Protein AF-F1YFI6-F1 (afdb_monomer_lite)

Organism: NCBI:txid644548

Structure (mmCIF, N/CA/C/O backbone):
data_AF-F1YFI6-F1
#
_entry.id   AF-F1YFI6-F1
#
loop_
_atom_site.group_PDB
_atom_site.id
_atom_site.type_symbol
_atom_site.label_atom_id
_atom_site.label_alt_id
_atom_site.label_comp_id
_atom_site.label_asym_id
_atom_site.label_entity_id
_atom_site.label_seq_id
_atom_site.pdbx_PDB_ins_code
_atom_site.Cartn_x
_atom_site.Cartn_y
_atom_site.Cartn_z
_atom_site.occupancy
_atom_site.B_iso_or_equiv
_atom_site.auth_seq_id
_atom_site.auth_comp_id
_atom_site.auth_asym_id
_atom_site.auth_atom_id
_atom_site.pdbx_PDB_model_num
ATOM 1 N N . MET A 1 1 ? -7.512 -40.191 -12.008 1.00 42.31 1 MET A N 1
ATOM 2 C CA . MET A 1 1 ? -6.520 -39.179 -11.589 1.00 42.31 1 MET A CA 1
ATOM 3 C C . MET A 1 1 ? -7.187 -37.822 -11.664 1.00 42.31 1 MET A C 1
ATOM 5 O O . MET A 1 1 ? -7.280 -37.242 -12.734 1.00 42.31 1 MET A O 1
ATOM 9 N N . THR A 1 2 ? -7.769 -37.395 -10.551 1.00 37.44 2 THR A N 1
ATOM 10 C CA . THR A 1 2 ? -8.429 -36.099 -10.381 1.00 37.44 2 THR A CA 1
ATOM 11 C C . THR A 1 2 ? -7.367 -35.020 -10.207 1.00 37.44 2 THR A C 1
ATOM 13 O O . THR A 1 2 ? -6.531 -35.119 -9.312 1.00 37.44 2 THR A O 1
ATOM 16 N N . ALA A 1 3 ? -7.378 -34.025 -11.092 1.00 39.16 3 ALA A N 1
ATOM 17 C CA . ALA A 1 3 ? -6.536 -32.846 -10.985 1.00 39.16 3 ALA A CA 1
ATOM 18 C C . ALA A 1 3 ? -6.984 -32.029 -9.765 1.00 39.16 3 ALA A C 1
ATOM 20 O O . ALA A 1 3 ? -8.082 -31.474 -9.752 1.00 39.16 3 ALA A O 1
ATOM 21 N N . SER A 1 4 ? -6.146 -31.995 -8.730 1.00 40.03 4 SER A N 1
ATOM 22 C CA . SER A 1 4 ? -6.304 -31.061 -7.620 1.00 40.03 4 SER A CA 1
ATOM 23 C C . SER A 1 4 ? -6.025 -29.654 -8.129 1.00 40.03 4 SER A C 1
ATOM 25 O O . SER A 1 4 ? -4.884 -29.302 -8.422 1.00 40.03 4 SER A O 1
ATOM 27 N N . ILE A 1 5 ? -7.086 -28.860 -8.219 1.00 43.47 5 ILE A N 1
ATOM 28 C CA . ILE A 1 5 ? -7.027 -27.405 -8.305 1.00 43.47 5 ILE A CA 1
ATOM 29 C C . ILE A 1 5 ? -6.318 -26.939 -7.027 1.00 43.47 5 ILE A C 1
ATOM 31 O O . ILE A 1 5 ? -6.869 -27.041 -5.932 1.00 43.47 5 ILE A O 1
ATOM 35 N N . HIS A 1 6 ? -5.063 -26.503 -7.150 1.00 36.69 6 HIS A N 1
ATOM 36 C CA . HIS A 1 6 ? -4.442 -25.657 -6.138 1.00 36.69 6 HIS A CA 1
ATOM 37 C C . HIS A 1 6 ? -5.203 -24.334 -6.162 1.00 36.69 6 HIS A C 1
ATOM 39 O O . HIS A 1 6 ? -4.949 -23.483 -7.009 1.00 36.69 6 HIS A O 1
ATOM 45 N N . ALA A 1 7 ? -6.186 -24.204 -5.272 1.00 38.41 7 ALA A N 1
ATOM 46 C CA . ALA A 1 7 ? -6.674 -22.900 -4.872 1.00 38.41 7 ALA A CA 1
ATOM 47 C C . ALA A 1 7 ? -5.466 -22.153 -4.297 1.00 38.41 7 ALA A C 1
ATOM 49 O O . ALA A 1 7 ? -4.908 -22.570 -3.278 1.00 38.41 7 ALA A O 1
ATOM 50 N N . GLU A 1 8 ? -5.007 -21.114 -4.995 1.00 38.12 8 GLU A N 1
ATOM 51 C CA . GLU A 1 8 ? -4.117 -20.138 -4.378 1.00 38.12 8 GLU A CA 1
ATOM 52 C C . GLU A 1 8 ? -4.811 -19.646 -3.101 1.00 38.12 8 GLU A C 1
ATOM 54 O O . GLU A 1 8 ? -6.019 -19.388 -3.142 1.00 38.12 8 GLU A O 1
ATOM 59 N N . PRO A 1 9 ? -4.113 -19.580 -1.954 1.00 45.75 9 PRO A N 1
ATOM 60 C CA . PRO A 1 9 ? -4.710 -19.011 -0.760 1.00 45.75 9 PRO A CA 1
ATOM 61 C C . PRO A 1 9 ? -5.160 -17.599 -1.121 1.00 45.75 9 PRO A C 1
ATOM 63 O O . PRO A 1 9 ? -4.337 -16.795 -1.563 1.00 45.75 9 PRO A O 1
ATOM 66 N N . GLU A 1 10 ? -6.461 -17.330 -0.990 1.00 49.94 10 GLU A N 1
ATOM 67 C CA . GLU A 1 10 ? -7.021 -15.993 -1.159 1.00 49.94 10 GLU A CA 1
ATOM 68 C C . GLU A 1 10 ? -6.105 -15.022 -0.418 1.00 49.94 10 GLU A C 1
ATOM 70 O O . GLU A 1 10 ? -5.841 -15.200 0.776 1.00 49.94 10 GLU A O 1
ATOM 75 N N . SER A 1 11 ? -5.516 -14.082 -1.162 1.00 65.62 11 SER A N 1
ATOM 76 C CA . SER A 1 11 ? -4.524 -13.149 -0.638 1.00 65.62 11 SER A CA 1
ATOM 77 C C . SER A 1 11 ? -5.201 -12.301 0.428 1.00 65.62 11 SER A C 1
ATOM 79 O O . SER A 1 11 ? -5.865 -11.311 0.133 1.00 65.62 11 SER A O 1
ATOM 81 N N . ARG A 1 12 ? -5.094 -12.756 1.673 1.00 84.62 12 ARG A N 1
ATOM 82 C CA . ARG A 1 12 ? -5.723 -12.154 2.837 1.00 84.62 12 ARG A CA 1
ATOM 83 C C . ARG A 1 12 ? -5.196 -10.727 2.967 1.00 84.62 12 ARG A C 1
ATOM 85 O O . ARG A 1 12 ? -3.981 -10.546 3.025 1.00 84.62 12 ARG A O 1
ATOM 92 N N . SER A 1 13 ? -6.098 -9.743 2.970 1.00 91.31 13 SER A N 1
ATOM 93 C CA . SER A 1 13 ? -5.722 -8.326 3.034 1.00 91.31 13 SER A CA 1
ATOM 94 C C . SER A 1 13 ? -4.787 -8.064 4.217 1.00 91.31 13 SER A C 1
ATOM 96 O O . SER A 1 13 ? -4.945 -8.628 5.306 1.00 91.31 13 SER A O 1
ATOM 98 N N . CYS A 1 14 ? -3.810 -7.183 4.030 1.00 94.31 14 CYS A N 1
ATOM 99 C CA . CYS A 1 14 ? -2.890 -6.779 5.085 1.00 94.31 14 CYS A CA 1
ATOM 100 C C . CYS A 1 14 ? -3.618 -6.160 6.293 1.00 94.31 14 CYS A C 1
ATOM 102 O O . CYS A 1 14 ? -3.119 -6.237 7.418 1.00 94.31 14 CYS A O 1
ATOM 104 N N . ALA A 1 15 ? -4.816 -5.605 6.083 1.00 96.12 15 ALA A N 1
ATOM 105 C CA . ALA A 1 15 ? -5.636 -4.961 7.104 1.00 96.12 15 ALA A CA 1
ATOM 106 C C . ALA A 1 15 ? -6.493 -5.935 7.932 1.00 96.12 15 ALA A C 1
ATOM 108 O O . ALA A 1 15 ? -7.195 -5.506 8.844 1.00 96.12 15 ALA A O 1
ATOM 109 N N . GLU A 1 16 ? -6.444 -7.241 7.667 1.00 95.94 16 GLU A N 1
ATOM 110 C CA . GLU A 1 16 ? -7.371 -8.224 8.254 1.00 95.94 16 GLU A CA 1
ATOM 111 C C . GLU A 1 16 ? -7.314 -8.310 9.782 1.00 95.94 16 GLU A C 1
ATOM 113 O O . GLU A 1 16 ? -8.342 -8.476 10.437 1.00 95.94 16 GLU A O 1
ATOM 118 N N . GLY A 1 17 ? -6.132 -8.122 10.374 1.00 95.25 17 GLY A N 1
ATOM 119 C CA . GLY A 1 17 ? -6.011 -8.024 11.830 1.00 95.25 17 GLY A CA 1
ATOM 120 C C . GLY A 1 17 ? -6.777 -6.828 12.403 1.00 95.25 17 GLY A C 1
ATOM 121 O O . GLY A 1 17 ? -7.394 -6.934 13.462 1.00 95.25 17 GLY A O 1
ATOM 122 N N . PHE A 1 18 ? -6.782 -5.703 11.686 1.00 97.19 18 PHE A N 1
ATOM 123 C CA . PHE A 1 18 ? -7.475 -4.495 12.112 1.00 97.19 18 PHE A CA 1
ATOM 124 C C . PHE A 1 18 ? -8.979 -4.607 11.868 1.00 97.19 18 PHE A C 1
ATOM 126 O O . PHE A 1 18 ? -9.758 -4.248 12.746 1.00 97.19 18 PHE A O 1
ATOM 133 N N . VAL A 1 19 ? -9.389 -5.204 10.745 1.00 97.38 19 VAL A N 1
ATOM 134 C CA . VAL A 1 19 ? -10.794 -5.543 10.474 1.00 97.38 19 VAL A CA 1
ATOM 135 C C . VAL A 1 19 ? -11.380 -6.377 11.613 1.00 97.38 19 VAL A C 1
ATOM 137 O O . VAL A 1 19 ? -12.459 -6.053 12.097 1.00 97.38 19 VAL A O 1
ATOM 140 N N . GLY A 1 20 ? -10.654 -7.385 12.107 1.00 96.19 20 GLY A N 1
ATOM 141 C CA . GLY A 1 20 ? -11.102 -8.190 13.249 1.00 96.19 20 GLY A CA 1
ATOM 142 C C . GLY A 1 20 ? -11.353 -7.364 14.518 1.00 96.19 20 GLY A C 1
ATOM 143 O O . GLY A 1 20 ? -12.357 -7.565 15.199 1.00 96.19 20 GLY A O 1
ATOM 144 N N . VAL A 1 21 ? -10.485 -6.388 14.810 1.00 96.19 21 VAL A N 1
ATOM 145 C CA . VAL A 1 21 ? -10.669 -5.449 15.933 1.00 96.19 21 VAL A CA 1
ATOM 146 C C . VAL A 1 21 ? -11.902 -4.567 15.721 1.00 96.19 21 VAL A C 1
ATOM 148 O O . VAL A 1 21 ? -12.705 -4.411 16.639 1.00 96.19 21 VAL A O 1
ATOM 151 N N . ILE A 1 22 ? -12.082 -4.008 14.520 1.00 97.38 22 ILE A N 1
ATOM 152 C CA . ILE A 1 22 ? -13.234 -3.152 14.201 1.00 97.38 22 ILE A CA 1
ATOM 153 C C . ILE A 1 22 ? -14.547 -3.938 14.256 1.00 97.38 22 ILE A C 1
ATOM 155 O O . ILE A 1 22 ? -15.523 -3.426 14.800 1.00 97.38 22 ILE A O 1
ATOM 159 N N . ALA A 1 23 ? -14.570 -5.176 13.759 1.00 96.56 23 ALA A N 1
ATOM 160 C CA . ALA A 1 23 ? -15.736 -6.051 13.822 1.00 96.56 23 ALA A CA 1
ATOM 161 C C . ALA A 1 23 ? -16.149 -6.326 15.275 1.00 96.56 23 ALA A C 1
ATOM 163 O O . ALA A 1 23 ? -17.305 -6.117 15.631 1.00 96.56 23 ALA A O 1
ATOM 164 N N . ALA A 1 24 ? -15.196 -6.664 16.148 1.00 95.31 24 ALA A N 1
ATOM 165 C CA . ALA A 1 24 ? -15.490 -6.852 17.566 1.00 95.31 24 ALA A CA 1
ATOM 166 C C . ALA A 1 24 ? -16.005 -5.557 18.229 1.00 95.31 24 ALA A C 1
ATOM 168 O O . ALA A 1 24 ? -16.980 -5.579 18.975 1.00 95.31 24 ALA A O 1
ATOM 169 N N . CYS A 1 25 ? -15.418 -4.396 17.917 1.00 95.31 25 CYS A N 1
ATOM 170 C CA . CYS A 1 25 ? -15.918 -3.104 18.402 1.00 95.31 25 CYS A CA 1
ATOM 171 C C . CYS A 1 25 ? -17.323 -2.759 17.872 1.00 95.31 25 CYS A C 1
ATOM 173 O O . CYS A 1 25 ? -18.098 -2.092 18.565 1.00 95.31 25 CYS A O 1
ATOM 175 N N . ARG A 1 26 ? -17.664 -3.194 16.655 1.00 96.31 26 ARG A N 1
ATOM 176 C CA . ARG A 1 26 ? -18.998 -3.038 16.059 1.00 96.31 26 ARG A CA 1
ATOM 177 C C . ARG A 1 26 ? -20.031 -3.876 16.803 1.00 96.31 26 ARG A C 1
ATOM 179 O O . ARG A 1 26 ? -21.087 -3.348 17.143 1.00 96.31 26 ARG A O 1
ATOM 186 N N . ASP A 1 27 ? -19.699 -5.122 17.137 1.00 95.50 27 ASP A N 1
ATOM 187 C CA . ASP A 1 27 ? -20.562 -6.009 17.930 1.00 95.50 27 ASP A CA 1
ATOM 188 C C . ASP A 1 27 ? -20.848 -5.435 19.331 1.00 95.50 27 ASP A C 1
ATOM 190 O O . ASP A 1 27 ? -21.915 -5.657 19.902 1.00 95.50 27 ASP A O 1
ATOM 194 N N . LEU A 1 28 ? -19.927 -4.622 19.858 1.00 93.25 28 LEU A N 1
ATOM 195 C CA . LEU A 1 28 ? -20.083 -3.876 21.112 1.00 93.25 28 LEU A CA 1
ATOM 196 C C . LEU A 1 28 ? -20.843 -2.542 20.966 1.00 93.25 28 LEU A C 1
ATOM 198 O O . LEU A 1 28 ? -21.021 -1.829 21.954 1.00 93.25 28 LEU A O 1
ATOM 202 N N . GLY A 1 29 ? -21.273 -2.160 19.760 1.00 94.94 29 GLY A N 1
ATOM 203 C CA . GLY A 1 29 ? -21.964 -0.890 19.508 1.00 94.94 29 GLY A CA 1
ATOM 204 C C . GLY A 1 29 ? -21.070 0.353 19.645 1.00 94.94 29 GLY A C 1
ATOM 205 O O . GLY A 1 29 ? -21.562 1.462 19.893 1.00 94.94 29 GLY A O 1
ATOM 206 N N . LEU A 1 30 ? -19.749 0.187 19.515 1.00 94.12 30 LEU A N 1
ATOM 207 C CA . LEU A 1 30 ? -18.780 1.286 19.591 1.00 94.12 30 LEU A CA 1
ATOM 208 C C . LEU A 1 30 ? -18.558 1.962 18.231 1.00 94.12 30 LEU A C 1
ATOM 210 O O . LEU A 1 30 ? -18.149 3.115 18.183 1.00 94.12 30 LEU A O 1
ATOM 214 N N . THR A 1 31 ? -18.858 1.293 17.120 1.00 96.56 31 THR A N 1
ATOM 215 C CA . THR A 1 31 ? -18.729 1.870 15.775 1.00 96.56 31 THR A CA 1
ATOM 216 C C . THR A 1 31 ? -19.738 1.272 14.802 1.00 96.56 31 THR A C 1
ATOM 218 O O . THR A 1 31 ? -20.206 0.155 15.005 1.00 96.56 31 THR A O 1
ATOM 221 N N . GLY A 1 32 ? -20.058 2.020 13.744 1.00 95.69 32 GLY A N 1
ATOM 222 C CA . GLY A 1 32 ? -20.825 1.546 12.588 1.00 95.69 32 GLY A CA 1
ATOM 223 C C . GLY A 1 32 ? -19.971 1.272 11.346 1.00 95.69 32 GLY A C 1
ATOM 224 O O . GLY A 1 32 ? -20.519 0.851 10.334 1.00 95.69 32 GLY A O 1
ATOM 225 N N . VAL A 1 33 ? -18.655 1.508 11.414 1.00 96.38 33 VAL A N 1
ATOM 226 C CA . VAL A 1 33 ? -17.733 1.343 10.278 1.00 96.38 33 VAL A CA 1
ATOM 227 C C . VAL A 1 33 ? -17.716 -0.113 9.827 1.00 96.38 33 VAL A C 1
ATOM 229 O O . VAL A 1 33 ? -17.535 -1.021 10.650 1.00 96.38 33 VAL A O 1
ATOM 232 N N . VAL A 1 34 ? -17.907 -0.339 8.529 1.00 96.75 34 VAL A N 1
ATOM 233 C CA . VAL A 1 34 ? -17.967 -1.680 7.923 1.00 96.75 34 VAL A CA 1
ATOM 234 C C . VAL A 1 34 ? -16.588 -2.156 7.462 1.00 96.75 34 VAL A C 1
ATOM 236 O O . VAL A 1 34 ? -15.680 -1.357 7.258 1.00 96.75 34 VAL A O 1
ATOM 239 N N . ASP A 1 35 ? -16.410 -3.469 7.297 1.00 96.25 35 ASP A N 1
ATOM 240 C CA . ASP A 1 35 ? -15.091 -4.055 7.012 1.00 96.25 35 ASP A CA 1
ATOM 241 C C . ASP A 1 35 ? -14.457 -3.495 5.725 1.00 96.25 35 ASP A C 1
ATOM 243 O O . ASP A 1 35 ? -13.255 -3.240 5.682 1.00 96.25 35 ASP A O 1
ATOM 247 N N . ASP A 1 36 ? -15.260 -3.253 4.687 1.00 96.12 36 ASP A N 1
ATOM 248 C CA . ASP A 1 36 ? -14.767 -2.732 3.406 1.00 96.12 36 ASP A CA 1
ATOM 249 C C . ASP A 1 36 ? -14.265 -1.288 3.511 1.00 96.12 36 ASP A C 1
ATOM 251 O O . ASP A 1 36 ? -13.302 -0.921 2.839 1.00 96.12 36 ASP A O 1
ATOM 255 N N . GLU A 1 37 ? -14.846 -0.477 4.400 1.00 96.50 37 GLU A N 1
ATOM 256 C CA . GLU A 1 37 ? -14.349 0.874 4.680 1.00 96.50 37 GLU A CA 1
ATOM 257 C C . GLU A 1 37 ? -12.964 0.833 5.329 1.00 96.50 37 GLU A C 1
ATOM 259 O O . GLU A 1 37 ? -12.126 1.679 5.020 1.00 96.50 37 GLU A O 1
ATOM 264 N N . VAL A 1 38 ? -12.705 -0.179 6.164 1.00 96.94 38 VAL A N 1
ATOM 265 C CA . VAL A 1 38 ? -11.397 -0.413 6.790 1.00 96.94 38 VAL A CA 1
ATOM 266 C C . VAL A 1 38 ? -10.379 -0.923 5.768 1.00 96.94 38 VAL A C 1
ATOM 268 O O . VAL A 1 38 ? -9.220 -0.523 5.815 1.00 96.94 38 VAL A O 1
ATOM 271 N N . ARG A 1 39 ? -10.785 -1.789 4.828 1.00 97.00 39 ARG A N 1
ATOM 272 C CA . ARG A 1 39 ? -9.884 -2.345 3.799 1.00 97.00 39 ARG A CA 1
ATOM 273 C C . ARG A 1 39 ? -9.542 -1.350 2.694 1.00 97.00 39 ARG A C 1
ATOM 275 O O . ARG A 1 39 ? -8.417 -1.358 2.200 1.00 97.00 39 ARG A O 1
ATOM 282 N N . ARG A 1 40 ? -10.488 -0.495 2.297 1.00 96.81 40 ARG A N 1
ATOM 283 C CA . ARG A 1 40 ? -10.371 0.403 1.133 1.00 96.81 40 ARG A CA 1
ATOM 284 C C . ARG A 1 40 ? -9.059 1.211 1.091 1.00 96.81 40 ARG A C 1
ATOM 286 O O . ARG A 1 40 ? -8.433 1.208 0.033 1.00 96.81 40 ARG A O 1
ATOM 293 N N . PRO A 1 41 ? -8.586 1.860 2.175 1.00 96.81 41 PRO A N 1
ATOM 294 C CA . PRO A 1 41 ? -7.321 2.605 2.155 1.00 96.81 41 PRO A CA 1
ATOM 295 C C . PRO A 1 41 ? -6.074 1.739 1.918 1.00 96.81 41 PRO A C 1
ATOM 297 O O . PRO A 1 41 ? -5.005 2.267 1.625 1.00 96.81 41 PRO A O 1
ATOM 300 N N . HIS A 1 42 ? -6.185 0.420 2.075 1.00 97.44 42 HIS A N 1
ATOM 301 C CA . HIS A 1 42 ? -5.076 -0.530 2.013 1.00 97.44 42 HIS A CA 1
ATOM 302 C C . HIS A 1 42 ? -5.069 -1.384 0.742 1.00 97.44 42 HIS A C 1
ATOM 304 O O . HIS A 1 42 ? -4.066 -2.040 0.470 1.00 97.44 42 HIS A O 1
ATOM 310 N N . ALA A 1 43 ? -6.129 -1.327 -0.071 1.00 96.31 43 ALA A N 1
ATOM 311 C CA . ALA A 1 43 ? -6.235 -2.096 -1.311 1.00 96.31 43 ALA A CA 1
ATOM 312 C C . ALA A 1 43 ? -5.031 -1.912 -2.265 1.00 96.31 43 ALA A C 1
ATOM 314 O O . ALA A 1 43 ? -4.503 -2.921 -2.733 1.00 96.31 43 ALA A O 1
ATOM 315 N N . PRO A 1 44 ? -4.482 -0.694 -2.479 1.00 96.19 44 PRO A N 1
ATOM 316 C CA . PRO A 1 44 ? -3.293 -0.532 -3.322 1.00 96.19 44 PRO A CA 1
ATOM 317 C C . PRO A 1 44 ? -2.059 -1.271 -2.790 1.00 96.19 44 PRO A C 1
ATOM 319 O O . PRO A 1 44 ? -1.214 -1.706 -3.567 1.00 96.19 44 PRO A O 1
ATOM 322 N N . VAL A 1 45 ? -1.947 -1.427 -1.467 1.00 96.25 45 VAL A N 1
ATOM 323 C CA . VAL A 1 45 ? -0.852 -2.176 -0.836 1.00 96.25 45 VAL A CA 1
ATOM 324 C C . VAL A 1 45 ? -1.042 -3.681 -1.030 1.00 96.25 45 VAL A C 1
ATOM 326 O O . VAL A 1 45 ? -0.068 -4.376 -1.305 1.00 96.25 45 VAL A O 1
ATOM 329 N N . ASP A 1 46 ? -2.279 -4.173 -0.935 1.00 94.31 46 ASP A N 1
ATOM 330 C CA . ASP A 1 46 ? -2.613 -5.586 -1.165 1.00 94.31 46 ASP A CA 1
ATOM 331 C C . ASP A 1 46 ? -2.364 -6.012 -2.622 1.00 94.31 46 ASP A C 1
ATOM 333 O O . ASP A 1 46 ? -1.901 -7.123 -2.894 1.00 94.31 46 ASP A O 1
ATOM 337 N N . GLU A 1 47 ? -2.649 -5.115 -3.565 1.00 94.00 47 GLU A N 1
ATOM 338 C CA . GLU A 1 47 ? -2.448 -5.338 -4.998 1.00 94.00 47 GLU A CA 1
ATOM 339 C C . GLU A 1 47 ? -0.970 -5.240 -5.407 1.00 94.00 47 GLU A C 1
ATOM 341 O O . GLU A 1 47 ? -0.531 -5.889 -6.367 1.00 94.00 47 GLU A O 1
ATOM 346 N N . PHE A 1 48 ? -0.180 -4.448 -4.680 1.00 94.31 48 PHE A N 1
ATOM 347 C CA . PHE A 1 48 ? 1.196 -4.157 -5.047 1.00 94.31 48 PHE A CA 1
ATOM 348 C C . PHE A 1 48 ? 2.151 -5.332 -4.787 1.00 94.31 48 PHE A C 1
ATOM 350 O O . PHE A 1 48 ? 2.259 -5.893 -3.697 1.00 94.31 48 PHE A O 1
ATOM 357 N N . ARG A 1 49 ? 2.936 -5.686 -5.811 1.00 93.31 49 ARG A N 1
ATOM 35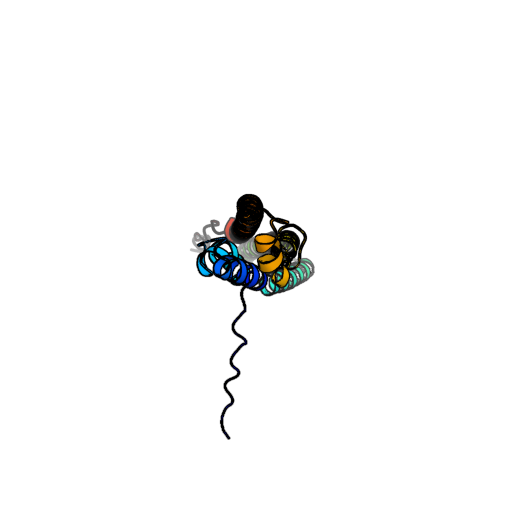8 C CA . ARG A 1 49 ? 3.870 -6.820 -5.780 1.00 93.31 49 ARG A CA 1
ATOM 359 C C . ARG A 1 49 ? 5.312 -6.352 -5.566 1.00 93.31 49 ARG A C 1
ATOM 361 O O . ARG A 1 49 ? 6.126 -6.412 -6.488 1.00 93.31 49 ARG A O 1
ATOM 368 N N . LEU A 1 50 ? 5.657 -5.950 -4.338 1.00 93.19 50 LEU A N 1
ATOM 369 C CA . LEU A 1 50 ? 7.021 -5.493 -4.000 1.00 93.19 50 LEU A CA 1
ATOM 370 C C . LEU A 1 50 ? 8.098 -6.519 -4.389 1.00 93.19 50 LEU A C 1
ATOM 372 O O . LEU A 1 50 ? 9.123 -6.157 -4.960 1.00 93.19 50 LEU A O 1
ATOM 376 N N . ALA A 1 51 ? 7.856 -7.807 -4.127 1.00 92.31 51 ALA A N 1
ATOM 377 C CA . ALA A 1 51 ? 8.811 -8.867 -4.449 1.00 92.31 51 ALA A CA 1
ATOM 378 C C . ALA A 1 51 ? 9.111 -8.959 -5.957 1.00 92.31 51 ALA A C 1
ATOM 380 O O . ALA A 1 51 ? 10.252 -9.212 -6.341 1.00 92.31 51 ALA A O 1
ATOM 381 N N . ALA A 1 52 ? 8.109 -8.717 -6.809 1.00 93.75 52 ALA A N 1
ATOM 382 C CA . ALA A 1 52 ? 8.298 -8.694 -8.256 1.00 93.75 52 ALA A CA 1
ATOM 383 C C . ALA A 1 52 ? 9.138 -7.480 -8.681 1.00 93.75 52 ALA A C 1
ATOM 385 O O . ALA A 1 52 ? 10.108 -7.645 -9.418 1.00 93.75 52 ALA A O 1
ATOM 386 N N . LEU A 1 53 ? 8.842 -6.291 -8.137 1.00 93.06 53 LEU A N 1
ATOM 387 C CA . LEU A 1 53 ? 9.631 -5.081 -8.393 1.00 93.06 53 LEU A CA 1
ATOM 388 C C . LEU A 1 53 ? 11.099 -5.253 -7.960 1.00 93.06 53 LEU A C 1
ATOM 390 O O . LEU A 1 53 ? 12.010 -4.903 -8.707 1.00 93.06 53 LEU A O 1
ATOM 394 N N . ALA A 1 54 ? 11.344 -5.831 -6.781 1.00 92.88 54 ALA A N 1
ATOM 395 C CA . ALA A 1 54 ? 12.691 -6.076 -6.263 1.00 92.88 54 ALA A CA 1
ATOM 396 C C . ALA A 1 54 ? 13.474 -7.106 -7.104 1.00 92.88 54 ALA A C 1
ATOM 398 O O . ALA A 1 54 ? 14.675 -6.941 -7.360 1.00 92.88 54 ALA A O 1
ATOM 399 N N . ALA A 1 55 ? 12.798 -8.158 -7.576 1.00 93.19 55 ALA A N 1
ATOM 400 C CA . ALA A 1 55 ? 13.388 -9.132 -8.489 1.00 93.19 55 ALA A CA 1
ATOM 401 C C . ALA A 1 55 ? 13.755 -8.484 -9.834 1.00 93.19 55 ALA A C 1
ATOM 403 O O . ALA A 1 55 ? 14.856 -8.702 -10.351 1.00 93.19 55 ALA A O 1
ATOM 404 N N . ASP A 1 56 ? 12.874 -7.636 -10.368 1.00 93.00 56 ASP A N 1
ATOM 405 C CA . ASP A 1 56 ? 13.132 -6.883 -11.591 1.00 93.00 56 ASP A CA 1
ATOM 406 C C . ASP A 1 56 ? 14.288 -5.898 -11.435 1.00 93.00 56 ASP A C 1
ATOM 408 O O . ASP A 1 56 ? 15.186 -5.888 -12.280 1.00 93.00 56 ASP A O 1
ATOM 412 N N . ALA A 1 57 ? 14.343 -5.146 -10.334 1.00 92.00 57 ALA A N 1
ATOM 413 C CA . ALA A 1 57 ? 15.460 -4.259 -10.020 1.00 92.00 57 ALA A CA 1
ATOM 414 C C . ALA A 1 57 ? 16.803 -5.009 -10.039 1.00 92.00 57 ALA A C 1
ATOM 416 O O . ALA A 1 57 ? 17.762 -4.574 -10.682 1.00 92.00 57 ALA A O 1
ATOM 417 N N . THR A 1 58 ? 16.855 -6.177 -9.394 1.00 93.81 58 THR A N 1
ATOM 418 C CA . THR A 1 58 ? 18.052 -7.032 -9.345 1.00 93.81 58 THR A CA 1
ATOM 419 C C . THR A 1 58 ? 18.446 -7.527 -10.738 1.00 93.81 58 THR A C 1
ATOM 421 O O . THR A 1 58 ? 19.612 -7.441 -11.138 1.00 93.81 58 THR A O 1
ATOM 424 N N . ARG A 1 59 ? 17.471 -8.011 -11.516 1.00 95.00 59 ARG A N 1
ATOM 425 C CA . ARG A 1 59 ? 17.679 -8.494 -12.887 1.00 95.00 59 ARG A CA 1
ATOM 426 C C . ARG A 1 59 ? 18.227 -7.394 -13.798 1.00 95.00 59 ARG A C 1
ATOM 428 O O . ARG A 1 59 ? 19.177 -7.636 -14.545 1.00 95.00 59 ARG A O 1
ATOM 435 N N . LEU A 1 60 ? 17.634 -6.204 -13.737 1.00 93.19 60 LEU A N 1
ATOM 436 C CA . LEU A 1 60 ? 18.003 -5.046 -14.548 1.00 93.19 60 LEU A CA 1
ATOM 437 C C . LEU A 1 60 ? 19.399 -4.531 -14.201 1.00 93.19 60 LEU A C 1
ATOM 439 O O . LEU A 1 60 ? 20.191 -4.267 -15.105 1.00 93.19 60 LEU A O 1
ATOM 443 N N . ARG A 1 61 ? 19.738 -4.470 -12.910 1.00 91.56 61 ARG A N 1
ATOM 444 C CA . ARG A 1 61 ? 21.079 -4.102 -12.441 1.00 91.56 61 ARG A CA 1
ATOM 445 C C . ARG A 1 61 ? 22.146 -5.049 -12.991 1.00 91.56 61 ARG A C 1
ATOM 447 O O . ARG A 1 61 ? 23.104 -4.600 -13.614 1.00 91.56 61 ARG A O 1
ATOM 454 N N . GLY A 1 62 ? 21.918 -6.360 -12.886 1.00 91.81 62 GLY A N 1
ATOM 455 C CA . GLY A 1 62 ? 22.836 -7.357 -13.442 1.00 91.81 62 GLY A CA 1
ATOM 456 C C . GLY A 1 62 ? 22.957 -7.292 -14.972 1.00 91.81 62 GLY A C 1
ATOM 457 O O . GLY A 1 62 ? 24.022 -7.566 -15.524 1.00 91.81 62 GLY A O 1
ATOM 458 N N . LEU A 1 63 ? 21.888 -6.920 -15.686 1.00 90.75 63 LEU A N 1
ATOM 459 C CA . LEU A 1 63 ? 21.955 -6.665 -17.129 1.00 90.75 63 LEU A CA 1
ATOM 460 C C . LEU A 1 63 ? 22.797 -5.425 -17.447 1.00 90.75 63 LEU A C 1
ATOM 462 O O . LEU A 1 63 ? 23.644 -5.500 -18.337 1.00 90.75 63 LEU A O 1
ATOM 466 N N . ALA A 1 64 ? 22.596 -4.325 -16.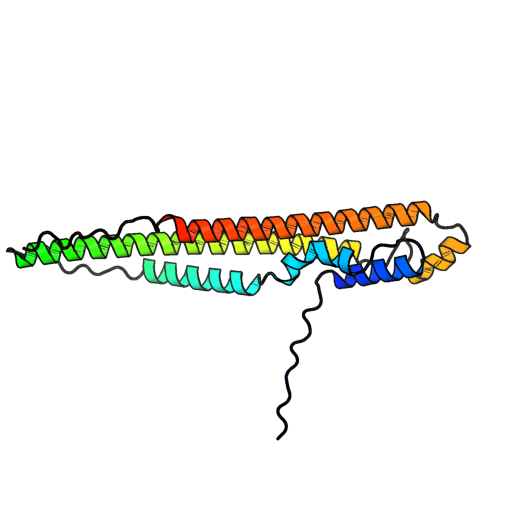719 1.00 87.81 64 ALA A N 1
ATOM 467 C CA . ALA A 1 64 ? 23.348 -3.086 -16.897 1.00 87.81 64 ALA A CA 1
ATOM 468 C C . ALA A 1 64 ? 24.853 -3.301 -16.676 1.00 87.81 64 ALA A C 1
ATOM 470 O O . ALA A 1 64 ? 25.663 -2.867 -17.493 1.00 87.81 64 ALA A O 1
ATOM 471 N N . GLU A 1 65 ? 25.228 -4.045 -15.633 1.00 86.94 65 GLU A N 1
ATOM 472 C CA . GLU A 1 65 ? 26.621 -4.402 -15.339 1.00 86.94 65 GLU A CA 1
ATOM 473 C C . GLU A 1 65 ? 27.248 -5.254 -16.451 1.00 86.94 65 GLU A C 1
ATOM 475 O O . GLU A 1 65 ? 28.345 -4.954 -16.926 1.00 86.94 65 GLU A O 1
ATOM 480 N N . ARG A 1 66 ? 26.540 -6.285 -16.938 1.00 88.00 66 ARG A N 1
ATOM 481 C CA . ARG A 1 66 ? 27.023 -7.111 -18.059 1.00 88.00 66 ARG A CA 1
ATOM 482 C C . ARG A 1 66 ? 27.230 -6.292 -19.333 1.00 88.00 66 ARG A C 1
ATOM 484 O O . ARG A 1 66 ? 28.243 -6.471 -20.004 1.00 88.00 66 ARG A O 1
ATOM 491 N N . LEU A 1 67 ? 26.309 -5.379 -19.642 1.00 83.81 67 LEU A N 1
ATOM 492 C CA . LEU A 1 67 ? 26.417 -4.462 -20.784 1.00 83.81 67 LEU A CA 1
ATOM 493 C C . LEU A 1 67 ? 27.529 -3.424 -20.603 1.00 83.81 67 LEU A C 1
ATOM 495 O O . LEU A 1 67 ? 28.151 -2.996 -21.575 1.00 83.81 67 LEU A O 1
ATOM 499 N N . ALA A 1 68 ? 27.814 -3.019 -19.364 1.00 81.19 68 ALA A N 1
ATOM 500 C CA . ALA A 1 68 ? 28.934 -2.138 -19.075 1.00 81.19 68 ALA A CA 1
ATOM 501 C C . ALA A 1 68 ? 30.279 -2.816 -19.381 1.00 81.19 68 ALA A C 1
ATOM 503 O O . ALA A 1 68 ? 31.174 -2.179 -19.943 1.00 81.19 68 ALA A O 1
ATOM 504 N N . MET A 1 69 ? 30.382 -4.110 -19.062 1.00 79.69 69 MET A N 1
ATOM 505 C CA . MET A 1 69 ? 31.572 -4.937 -19.274 1.00 79.69 69 MET A CA 1
ATOM 506 C C . MET A 1 69 ? 31.735 -5.447 -20.710 1.00 79.69 69 MET A C 1
ATOM 508 O O . MET A 1 69 ? 32.844 -5.810 -21.097 1.00 79.69 69 MET A O 1
ATOM 512 N N . SER A 1 70 ? 30.673 -5.469 -21.521 1.00 73.69 70 SER A N 1
ATOM 513 C CA . SER A 1 70 ? 30.690 -6.015 -22.886 1.00 73.69 70 SER A CA 1
ATOM 514 C C . SER A 1 70 ? 31.363 -5.090 -23.911 1.00 73.69 70 SER A C 1
ATOM 516 O O . SER A 1 70 ? 30.871 -4.954 -25.029 1.00 73.69 70 SER A O 1
ATOM 518 N N . GLY A 1 71 ? 32.459 -4.423 -23.535 1.00 64.12 71 GLY A N 1
ATOM 519 C CA . GLY A 1 71 ? 33.182 -3.474 -24.378 1.00 64.12 71 GLY A CA 1
ATOM 520 C C . GLY A 1 71 ? 33.339 -3.988 -25.808 1.00 64.12 71 GLY A C 1
ATOM 521 O O . GLY A 1 71 ? 33.943 -5.032 -26.050 1.00 64.12 71 GLY A O 1
ATOM 522 N N . THR A 1 72 ? 32.772 -3.259 -26.767 1.00 57.16 72 THR A N 1
ATOM 523 C CA . THR A 1 72 ? 32.943 -3.541 -28.189 1.00 57.16 72 THR A CA 1
ATOM 524 C C . THR A 1 72 ? 34.411 -3.347 -28.533 1.00 57.16 72 THR A C 1
ATOM 526 O O . THR A 1 72 ? 34.909 -2.222 -28.568 1.00 57.16 72 THR A O 1
ATOM 529 N N . ARG A 1 73 ? 35.119 -4.451 -28.784 1.00 52.91 73 ARG A N 1
ATOM 530 C CA . ARG A 1 73 ? 36.429 -4.435 -29.433 1.00 52.91 73 ARG A CA 1
ATOM 531 C C . ARG A 1 73 ? 36.229 -3.839 -30.825 1.00 52.91 73 ARG A C 1
ATOM 533 O O . ARG A 1 73 ? 35.827 -4.544 -31.746 1.00 52.91 73 ARG A O 1
ATOM 540 N N . ALA A 1 74 ? 36.442 -2.533 -30.954 1.00 56.69 74 ALA A N 1
ATOM 541 C CA . ALA A 1 74 ? 36.370 -1.854 -32.236 1.00 56.69 74 ALA A CA 1
ATOM 542 C C . ALA A 1 74 ? 37.419 -2.477 -33.166 1.00 56.69 74 ALA A C 1
ATOM 544 O O . ALA A 1 74 ? 38.607 -2.517 -32.834 1.00 56.69 74 ALA A O 1
ATOM 545 N N . ALA A 1 75 ? 36.987 -3.005 -34.311 1.00 61.72 75 ALA A N 1
ATOM 546 C CA . ALA A 1 75 ? 37.920 -3.275 -35.394 1.00 61.72 75 ALA A CA 1
ATOM 547 C C . ALA A 1 75 ? 38.552 -1.933 -35.806 1.00 61.72 75 ALA A C 1
ATOM 549 O O . ALA A 1 75 ? 37.837 -0.925 -35.828 1.00 61.72 75 ALA A O 1
ATOM 550 N N . PRO A 1 76 ? 39.862 -1.875 -36.097 1.00 59.09 76 PRO A N 1
ATOM 551 C CA . PRO A 1 76 ? 40.485 -0.638 -36.544 1.00 59.09 76 PRO A CA 1
ATOM 552 C C . PRO A 1 76 ? 39.852 -0.217 -37.876 1.00 59.09 76 PRO A C 1
ATOM 554 O O . PRO A 1 76 ? 40.122 -0.784 -38.929 1.00 59.09 76 PRO A O 1
ATOM 557 N N . ALA A 1 77 ? 38.966 0.778 -37.816 1.00 63.75 77 ALA A N 1
ATOM 558 C CA . ALA A 1 77 ? 38.286 1.347 -38.978 1.00 63.75 77 ALA A CA 1
ATOM 559 C C . ALA A 1 77 ? 39.211 2.247 -39.823 1.00 63.75 77 ALA A C 1
ATOM 561 O O . ALA A 1 77 ? 38.784 2.798 -40.835 1.00 63.75 77 ALA A O 1
ATOM 562 N N . SER A 1 78 ? 40.482 2.384 -39.419 1.00 67.12 78 SER A N 1
ATOM 563 C CA . SER A 1 78 ? 41.530 3.127 -40.130 1.00 67.12 78 SER A CA 1
ATOM 564 C C . SER A 1 78 ? 41.762 2.628 -41.554 1.00 67.12 78 SER A C 1
ATOM 566 O O . SER A 1 78 ? 42.229 3.389 -42.396 1.00 67.12 78 SER A O 1
ATOM 568 N N . ASP A 1 79 ? 41.407 1.372 -41.825 1.00 65.19 79 ASP A N 1
ATOM 569 C CA . ASP A 1 79 ? 41.711 0.706 -43.091 1.00 65.19 79 ASP A CA 1
ATOM 570 C C . ASP A 1 79 ? 40.534 0.789 -44.085 1.00 65.19 79 ASP A C 1
ATOM 572 O O . ASP A 1 79 ? 40.619 0.314 -45.220 1.00 65.19 79 ASP A O 1
ATOM 576 N N . TRP A 1 80 ? 39.408 1.395 -43.684 1.00 78.19 80 TRP A N 1
ATOM 577 C CA . TRP A 1 80 ? 38.192 1.470 -44.494 1.00 78.19 80 TRP A CA 1
ATOM 578 C C . TRP A 1 80 ? 38.219 2.712 -45.391 1.00 78.19 80 TRP A C 1
ATOM 580 O O . TRP A 1 80 ? 38.003 3.835 -44.942 1.00 78.19 80 TRP A O 1
ATOM 590 N N . SER A 1 81 ? 38.456 2.516 -46.691 1.00 77.25 81 SER A N 1
ATOM 591 C CA . SER A 1 81 ? 38.557 3.602 -47.675 1.00 77.25 81 SER A CA 1
ATOM 592 C C . SER A 1 81 ? 37.511 3.504 -48.799 1.00 77.25 81 SER A C 1
ATOM 594 O O . SER A 1 81 ? 36.773 2.525 -48.932 1.00 77.25 81 SER A O 1
ATOM 596 N N . GLY A 1 82 ? 37.399 4.563 -49.607 1.00 83.94 82 GLY A N 1
ATOM 597 C CA . GLY A 1 82 ? 36.444 4.641 -50.718 1.00 83.94 82 G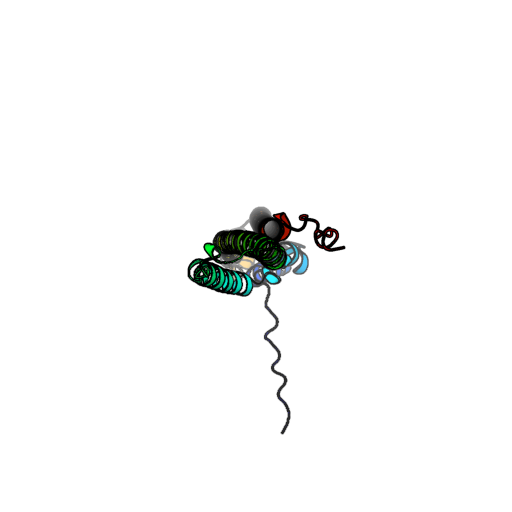LY A CA 1
ATOM 598 C C . GLY A 1 82 ? 35.002 4.957 -50.294 1.00 83.94 82 GLY A C 1
ATOM 599 O O . GLY A 1 82 ? 34.727 5.349 -49.160 1.00 83.94 82 GLY A O 1
ATOM 600 N N . ARG A 1 83 ? 34.052 4.846 -51.235 1.00 81.06 83 ARG A N 1
ATOM 601 C CA . ARG A 1 83 ? 32.617 5.089 -50.965 1.00 81.06 83 ARG A CA 1
ATOM 602 C C . ARG A 1 83 ? 32.041 4.064 -49.983 1.00 81.06 83 ARG A C 1
ATOM 604 O O . ARG A 1 83 ? 31.375 4.454 -49.032 1.00 81.06 83 ARG A O 1
ATOM 611 N N . SER A 1 84 ? 32.372 2.787 -50.167 1.00 81.56 84 SER A N 1
ATOM 612 C CA . SER A 1 84 ? 31.922 1.702 -49.290 1.00 81.56 84 SER A CA 1
ATOM 613 C C . SER A 1 84 ? 32.487 1.825 -47.872 1.00 81.56 84 SER A C 1
ATOM 615 O O . SER A 1 84 ? 31.753 1.614 -46.914 1.00 81.56 84 SER A O 1
ATOM 617 N N . GLY A 1 85 ? 33.754 2.239 -47.724 1.00 84.06 85 GLY A N 1
ATOM 618 C CA . GLY A 1 85 ? 34.359 2.489 -46.412 1.00 84.06 85 GLY A CA 1
ATOM 619 C C . GLY A 1 85 ? 33.680 3.631 -45.652 1.00 84.06 85 GLY A C 1
ATOM 620 O O . GLY A 1 85 ? 33.372 3.480 -44.475 1.00 84.06 85 GLY A O 1
ATOM 621 N N . ARG A 1 86 ? 33.354 4.740 -46.334 1.00 82.44 86 ARG A N 1
ATOM 622 C CA . ARG A 1 86 ? 32.607 5.859 -45.729 1.00 82.44 86 ARG A CA 1
ATOM 623 C C . ARG A 1 86 ? 31.195 5.463 -45.290 1.00 82.44 86 ARG A C 1
ATOM 625 O O . ARG A 1 86 ? 30.790 5.831 -44.194 1.00 82.44 86 ARG A O 1
ATOM 632 N N . ALA A 1 87 ? 30.476 4.691 -46.107 1.00 83.19 87 ALA A N 1
ATOM 633 C CA . ALA A 1 87 ? 29.152 4.182 -45.745 1.00 83.19 87 ALA A CA 1
ATOM 634 C C . ALA A 1 87 ? 29.211 3.238 -44.528 1.00 83.19 87 ALA A C 1
ATOM 636 O O . ALA A 1 87 ? 28.402 3.362 -43.611 1.00 83.19 87 ALA A O 1
ATOM 637 N N . ALA A 1 88 ? 30.206 2.345 -44.478 1.00 82.25 88 ALA A N 1
ATOM 638 C CA . ALA A 1 88 ? 30.425 1.456 -43.339 1.00 82.25 88 ALA A CA 1
ATOM 639 C C . ALA A 1 88 ? 30.798 2.225 -42.057 1.00 82.25 88 ALA A C 1
ATOM 641 O O . ALA A 1 88 ? 30.320 1.878 -40.979 1.00 82.25 88 ALA A O 1
ATOM 642 N N . LEU A 1 89 ? 31.599 3.293 -42.169 1.00 83.25 89 LEU A N 1
ATOM 643 C CA . LEU A 1 89 ? 31.933 4.166 -41.041 1.00 83.25 89 LEU A CA 1
ATOM 644 C C . LEU A 1 89 ? 30.689 4.892 -40.507 1.00 83.25 89 LEU A C 1
ATOM 646 O O . LEU A 1 89 ? 30.468 4.906 -39.302 1.00 83.25 89 LEU A O 1
ATOM 650 N N . GLY A 1 90 ? 29.854 5.434 -41.402 1.00 81.81 90 GLY A N 1
ATOM 651 C CA . GLY A 1 90 ? 28.585 6.068 -41.037 1.00 81.81 90 GLY A CA 1
ATOM 652 C C . GLY A 1 90 ? 27.649 5.108 -40.299 1.00 81.81 90 GLY A C 1
ATOM 653 O O . GLY A 1 90 ? 27.159 5.437 -39.222 1.00 81.81 90 GLY A O 1
ATOM 654 N N . ALA A 1 91 ? 27.480 3.885 -40.814 1.00 84.12 91 ALA A N 1
ATOM 655 C CA . ALA A 1 91 ? 26.693 2.846 -40.150 1.00 84.12 91 ALA A CA 1
ATOM 656 C C . ALA A 1 91 ? 27.263 2.473 -38.768 1.00 84.12 91 ALA A C 1
ATOM 658 O O . ALA A 1 91 ? 26.512 2.340 -37.805 1.00 84.12 91 ALA A O 1
ATOM 659 N N . LEU A 1 92 ? 28.590 2.349 -38.643 1.00 82.75 92 LEU A N 1
ATOM 660 C CA . LEU A 1 92 ? 29.244 2.060 -37.366 1.00 82.75 92 LEU A CA 1
ATOM 661 C C . LEU A 1 92 ? 29.030 3.183 -36.343 1.00 82.75 92 LEU A C 1
ATOM 663 O O . LEU A 1 92 ? 28.778 2.895 -35.172 1.00 82.75 92 LEU A O 1
ATOM 667 N N . THR A 1 93 ? 29.117 4.447 -36.762 1.00 82.56 93 THR A N 1
ATOM 668 C CA . THR A 1 93 ? 28.857 5.603 -35.895 1.00 82.56 93 THR A CA 1
ATOM 669 C C . THR A 1 93 ? 27.422 5.597 -35.377 1.00 82.56 93 THR A C 1
ATOM 671 O O . THR A 1 93 ? 27.234 5.746 -34.171 1.00 82.56 93 THR A O 1
ATOM 674 N N . VAL A 1 94 ? 26.435 5.362 -36.250 1.00 83.56 94 VAL A N 1
ATOM 675 C CA . VAL A 1 94 ? 25.016 5.271 -35.861 1.00 83.56 94 VAL A CA 1
ATOM 676 C C . VAL A 1 94 ? 24.807 4.141 -34.855 1.00 83.56 94 VAL A C 1
ATOM 678 O O . VAL A 1 94 ? 24.374 4.393 -33.736 1.00 83.56 94 VAL A O 1
ATOM 681 N N . VAL A 1 95 ? 25.242 2.920 -35.182 1.00 84.00 95 VAL A N 1
ATOM 682 C CA . VAL A 1 95 ? 25.074 1.752 -34.300 1.00 84.00 95 VAL A CA 1
ATOM 683 C C . VAL A 1 95 ? 25.761 1.956 -32.947 1.00 84.00 95 VAL A C 1
ATOM 685 O O . VAL A 1 95 ? 25.230 1.566 -31.909 1.00 84.00 95 VAL A O 1
ATOM 688 N N . THR A 1 96 ? 26.942 2.578 -32.922 1.00 82.88 96 THR A N 1
ATOM 689 C CA . THR A 1 96 ? 27.641 2.868 -31.659 1.00 82.88 96 THR A CA 1
ATOM 690 C C . THR A 1 96 ? 26.883 3.904 -30.827 1.00 82.88 96 THR A C 1
ATOM 692 O O . THR A 1 96 ? 26.822 3.769 -29.603 1.00 82.88 96 THR A O 1
ATOM 695 N N . GLY A 1 97 ? 26.284 4.905 -31.479 1.00 83.31 97 GLY A N 1
ATOM 696 C CA . GLY A 1 97 ? 25.388 5.875 -30.850 1.00 83.31 97 GLY A CA 1
ATOM 697 C C . GLY A 1 97 ? 24.171 5.201 -30.218 1.00 83.31 97 GLY A C 1
ATOM 698 O O . GLY A 1 97 ? 23.943 5.365 -29.019 1.00 83.31 97 GLY A O 1
ATOM 699 N N . ASP A 1 98 ? 23.475 4.356 -30.978 1.00 84.19 98 ASP A N 1
ATOM 700 C CA . ASP A 1 98 ? 22.291 3.621 -30.518 1.00 84.19 98 ASP A CA 1
ATOM 701 C C . ASP A 1 98 ? 22.618 2.710 -29.326 1.00 84.19 98 ASP A C 1
ATOM 703 O O . ASP A 1 98 ? 21.904 2.677 -28.322 1.00 84.19 98 ASP A O 1
ATOM 707 N N . VAL A 1 99 ? 23.748 1.995 -29.387 1.00 82.69 99 VAL A N 1
ATOM 708 C CA . VAL A 1 99 ? 24.221 1.142 -28.286 1.00 82.69 99 VAL A CA 1
ATOM 709 C C . VAL A 1 99 ? 24.566 1.973 -27.048 1.00 82.69 99 VAL A C 1
ATOM 711 O O . VAL A 1 99 ? 24.251 1.565 -25.926 1.00 82.69 99 VAL A O 1
ATOM 714 N N . ALA A 1 100 ? 25.198 3.138 -27.213 1.00 82.75 100 ALA A N 1
ATOM 715 C CA . ALA A 1 100 ? 25.507 4.034 -26.101 1.00 82.75 100 ALA A CA 1
ATOM 716 C C . ALA A 1 100 ? 24.231 4.593 -25.449 1.00 82.75 100 ALA A C 1
ATOM 718 O O . ALA A 1 100 ? 24.143 4.642 -24.217 1.00 82.75 100 ALA A O 1
ATOM 719 N N . GLN A 1 101 ? 23.228 4.950 -26.253 1.00 83.62 101 GLN A N 1
ATOM 720 C CA . GLN A 1 101 ? 21.924 5.395 -25.771 1.00 83.62 101 GLN A CA 1
ATOM 721 C C . GLN A 1 101 ? 21.188 4.270 -25.037 1.00 83.62 101 GLN A C 1
ATOM 723 O O . GLN A 1 101 ? 20.731 4.470 -23.914 1.00 83.62 101 GLN A O 1
ATOM 728 N N . LEU A 1 102 ? 21.147 3.058 -25.596 1.00 85.19 102 LEU A N 1
ATOM 729 C CA . LEU A 1 102 ? 20.523 1.904 -24.947 1.00 85.19 102 LEU A CA 1
ATOM 730 C C . LEU A 1 102 ? 21.187 1.575 -23.602 1.00 85.19 102 LEU A C 1
ATOM 732 O O . LEU A 1 102 ? 20.495 1.303 -22.620 1.00 85.19 102 LEU A O 1
ATOM 736 N N . ARG A 1 103 ? 22.524 1.647 -23.526 1.00 86.19 103 ARG A N 1
ATOM 737 C CA . ARG A 1 103 ? 23.273 1.475 -22.268 1.00 86.19 103 ARG A CA 1
ATOM 738 C C . ARG A 1 103 ? 22.886 2.520 -21.232 1.00 86.19 103 ARG A C 1
ATOM 740 O O . ARG A 1 103 ? 22.680 2.168 -20.072 1.00 86.19 103 ARG A O 1
ATOM 747 N N . ARG A 1 104 ? 22.780 3.787 -21.643 1.00 86.56 104 ARG A N 1
ATOM 748 C CA . ARG A 1 104 ? 22.348 4.876 -20.763 1.00 86.56 104 ARG A CA 1
ATOM 749 C C . ARG A 1 104 ? 20.934 4.622 -20.246 1.00 86.56 104 ARG A C 1
ATOM 751 O O . ARG A 1 104 ? 20.739 4.627 -19.036 1.00 86.56 104 ARG A O 1
ATOM 758 N N . ARG A 1 105 ? 19.989 4.311 -21.136 1.00 86.38 105 ARG A N 1
ATOM 759 C CA . ARG A 1 105 ? 18.592 4.015 -20.785 1.00 86.38 105 ARG A CA 1
ATOM 760 C C . ARG A 1 105 ? 18.478 2.857 -19.801 1.00 86.38 105 ARG A C 1
ATOM 762 O O . ARG A 1 105 ? 17.829 2.996 -18.772 1.00 86.38 105 ARG A O 1
ATOM 769 N N . LEU A 1 106 ? 19.153 1.741 -20.079 1.00 90.75 106 LEU A N 1
ATOM 770 C CA . LEU A 1 106 ? 19.162 0.581 -19.188 1.00 90.75 106 LEU A CA 1
ATOM 771 C C . LEU A 1 106 ? 19.748 0.927 -17.814 1.00 90.75 106 LEU A C 1
ATOM 773 O O . LEU A 1 106 ? 19.178 0.538 -16.802 1.00 90.75 106 LEU A O 1
ATOM 777 N N . SER A 1 107 ? 20.862 1.662 -17.769 1.00 89.56 107 SER A N 1
ATOM 778 C CA . SER A 1 107 ? 21.487 2.087 -16.512 1.00 89.56 107 SER A CA 1
ATOM 779 C C . SER A 1 107 ? 20.556 2.977 -15.687 1.00 89.56 107 SER A C 1
ATOM 781 O O . SER A 1 107 ? 20.368 2.729 -14.498 1.00 89.56 107 SER A O 1
ATOM 783 N N . THR A 1 108 ? 19.968 4.001 -16.309 1.00 91.00 108 THR A N 1
ATOM 784 C CA . THR A 1 108 ? 19.053 4.937 -15.643 1.00 91.00 108 THR A CA 1
ATOM 785 C C . THR A 1 108 ? 17.795 4.224 -15.155 1.00 91.00 108 THR A C 1
ATOM 787 O O . THR A 1 108 ? 17.438 4.343 -13.984 1.00 91.00 108 THR A O 1
ATOM 790 N N . GLY A 1 109 ? 17.163 3.416 -16.011 1.00 92.12 109 GLY A N 1
ATOM 791 C CA . GLY A 1 109 ? 15.975 2.644 -15.653 1.00 92.12 109 GLY A CA 1
ATOM 792 C C . GLY A 1 109 ? 16.245 1.624 -14.544 1.00 92.12 109 GLY A C 1
ATOM 793 O O . GLY A 1 109 ? 15.455 1.503 -13.606 1.00 92.12 109 GLY A O 1
ATOM 794 N N . ALA A 1 110 ? 17.389 0.931 -14.583 1.00 93.81 110 ALA A N 1
ATOM 795 C CA . ALA A 1 110 ? 17.795 0.000 -13.529 1.00 93.81 110 ALA A CA 1
ATOM 796 C C . ALA A 1 110 ? 18.030 0.707 -12.184 1.00 93.81 110 ALA A C 1
ATOM 798 O O . ALA A 1 110 ? 17.626 0.182 -11.142 1.00 93.81 110 ALA A O 1
ATOM 799 N N . ALA A 1 111 ? 18.652 1.892 -12.198 1.00 93.00 111 ALA A N 1
ATOM 800 C CA . ALA A 1 111 ? 18.875 2.698 -11.001 1.00 93.00 111 ALA A CA 1
ATOM 801 C C . ALA A 1 111 ? 17.551 3.195 -10.399 1.00 93.00 111 ALA A C 1
ATOM 803 O O . ALA A 1 111 ? 17.333 3.020 -9.203 1.00 93.00 111 ALA A O 1
ATOM 804 N N . ALA A 1 112 ? 16.640 3.719 -11.223 1.00 94.31 112 ALA A N 1
ATOM 805 C CA . ALA A 1 112 ? 15.320 4.164 -10.776 1.00 94.31 112 ALA A CA 1
ATOM 806 C C . ALA A 1 112 ? 14.487 3.010 -10.194 1.00 94.31 112 ALA A C 1
ATOM 808 O O . ALA A 1 112 ? 13.956 3.123 -9.095 1.00 94.31 112 ALA A O 1
ATOM 809 N N . THR A 1 113 ? 14.444 1.861 -10.879 1.00 94.62 113 THR A N 1
ATOM 810 C CA . THR A 1 113 ? 13.711 0.667 -10.408 1.00 94.62 113 THR A CA 1
ATOM 811 C C . THR A 1 113 ? 14.275 0.149 -9.081 1.00 94.62 113 THR A C 1
ATOM 813 O O . THR A 1 113 ? 13.527 -0.256 -8.195 1.00 94.62 113 THR A O 1
ATOM 816 N N . SER A 1 114 ? 15.600 0.200 -8.922 1.00 95.38 114 SER A N 1
ATOM 817 C CA . SER A 1 114 ? 16.281 -0.157 -7.674 1.00 95.38 114 SER A CA 1
ATOM 818 C C . SER A 1 114 ? 15.930 0.784 -6.529 1.00 95.38 114 SER A C 1
ATOM 820 O O . SER A 1 114 ? 15.551 0.329 -5.455 1.00 95.38 114 SER A O 1
ATOM 822 N N . HIS A 1 115 ? 16.023 2.088 -6.778 1.00 95.75 115 HIS A N 1
ATOM 823 C CA . HIS A 1 115 ? 15.716 3.107 -5.787 1.00 95.75 115 HIS A CA 1
ATOM 824 C C . HIS A 1 115 ? 14.255 3.031 -5.326 1.00 95.75 115 HIS A C 1
ATOM 826 O O . HIS A 1 115 ? 13.979 3.046 -4.128 1.00 95.75 115 HIS A O 1
ATOM 832 N N . ALA A 1 116 ? 13.330 2.857 -6.274 1.00 95.62 116 ALA A N 1
ATOM 833 C CA . ALA A 1 116 ? 11.915 2.660 -5.992 1.00 95.62 116 ALA A CA 1
ATOM 834 C C . ALA A 1 116 ? 11.672 1.430 -5.104 1.00 95.62 116 ALA A C 1
ATOM 836 O O . ALA A 1 116 ? 10.932 1.522 -4.127 1.00 95.62 116 ALA A O 1
ATOM 837 N N . ALA A 1 117 ? 12.314 0.292 -5.393 1.00 95.56 117 ALA A N 1
ATOM 838 C CA . ALA A 1 117 ? 12.167 -0.917 -4.581 1.00 95.56 117 ALA A CA 1
ATOM 839 C C . ALA A 1 117 ? 12.625 -0.704 -3.124 1.00 95.56 117 ALA A C 1
ATOM 841 O O . ALA A 1 117 ? 11.912 -1.089 -2.201 1.00 95.56 117 ALA A O 1
ATOM 842 N N . GLU A 1 118 ? 13.767 -0.042 -2.918 1.00 96.06 118 GLU A N 1
ATOM 843 C CA . GLU A 1 118 ? 14.318 0.255 -1.586 1.00 96.06 118 GLU A CA 1
ATOM 844 C C . GLU A 1 118 ? 13.418 1.213 -0.785 1.00 96.06 118 GLU A C 1
ATOM 846 O O . GLU A 1 118 ? 13.132 0.979 0.393 1.00 96.06 118 GLU A O 1
ATOM 851 N N . ILE A 1 119 ? 12.922 2.279 -1.423 1.00 95.69 119 ILE A N 1
ATOM 852 C CA . ILE A 1 119 ? 11.992 3.223 -0.787 1.00 95.69 119 ILE A CA 1
ATOM 853 C C . ILE A 1 119 ? 10.693 2.519 -0.395 1.00 95.69 119 ILE A C 1
ATOM 855 O O . ILE A 1 119 ? 10.208 2.688 0.730 1.00 95.69 119 ILE A O 1
ATOM 859 N N . LEU A 1 120 ? 10.123 1.735 -1.310 1.00 97.62 120 LEU A N 1
ATOM 860 C CA . LEU A 1 120 ? 8.849 1.066 -1.079 1.00 97.62 120 LEU A CA 1
ATOM 861 C C . LEU A 1 120 ? 8.959 -0.006 -0.000 1.00 97.62 120 LEU A C 1
ATOM 863 O O . LEU A 1 120 ? 8.046 -0.126 0.810 1.00 97.62 120 LEU A O 1
ATOM 867 N N . GLU A 1 121 ? 10.081 -0.714 0.103 1.00 97.19 121 GLU A N 1
ATOM 868 C CA . GLU A 1 121 ? 10.326 -1.624 1.223 1.00 97.19 121 GLU A CA 1
ATOM 869 C C . GLU A 1 121 ? 10.237 -0.895 2.575 1.00 97.19 121 GLU A C 1
ATOM 871 O O . GLU A 1 121 ? 9.526 -1.335 3.484 1.00 97.19 121 GLU A O 1
ATOM 876 N N . ALA A 1 122 ? 10.871 0.275 2.698 1.00 96.44 122 ALA A N 1
ATOM 877 C CA . ALA A 1 122 ? 10.822 1.071 3.922 1.00 96.44 122 ALA A CA 1
ATOM 878 C C . ALA A 1 122 ? 9.422 1.648 4.214 1.00 96.44 122 ALA A C 1
ATOM 880 O O . ALA A 1 122 ? 8.995 1.713 5.373 1.00 96.44 122 ALA A O 1
ATOM 881 N N . VAL A 1 123 ? 8.688 2.093 3.189 1.00 97.88 123 VAL A N 1
ATOM 882 C CA . VAL A 1 123 ? 7.315 2.606 3.341 1.00 97.88 123 VAL A CA 1
ATOM 883 C C . VAL A 1 123 ? 6.360 1.493 3.764 1.00 97.88 123 VAL A C 1
ATOM 885 O O . VAL A 1 123 ? 5.646 1.653 4.756 1.00 97.88 123 VAL A O 1
ATOM 888 N N . LEU A 1 124 ? 6.389 0.351 3.079 1.00 97.12 124 LEU A N 1
ATOM 889 C CA . LEU A 1 124 ? 5.525 -0.787 3.386 1.00 97.12 124 LEU A CA 1
ATOM 890 C C . LEU A 1 124 ? 5.869 -1.413 4.741 1.00 97.12 124 LEU A C 1
ATOM 892 O O . LEU A 1 124 ? 4.971 -1.802 5.486 1.00 97.12 124 LEU A O 1
ATOM 896 N N . GLY A 1 125 ? 7.145 -1.413 5.135 1.00 97.38 125 GLY A N 1
ATOM 897 C CA . GLY A 1 125 ? 7.557 -1.796 6.486 1.00 97.38 125 GLY A CA 1
ATOM 898 C C . GLY A 1 125 ? 6.945 -0.904 7.575 1.00 97.38 125 GLY A C 1
ATOM 899 O O . GLY A 1 125 ? 6.479 -1.408 8.603 1.00 97.38 125 GLY A O 1
ATOM 900 N N . ARG A 1 126 ? 6.887 0.419 7.350 1.00 97.50 126 ARG A N 1
ATOM 901 C CA . ARG A 1 126 ? 6.226 1.367 8.268 1.00 97.50 126 ARG A CA 1
ATOM 902 C C . ARG A 1 126 ? 4.715 1.169 8.301 1.00 97.50 126 ARG A C 1
ATOM 904 O O . ARG A 1 126 ? 4.145 1.109 9.388 1.00 97.50 126 ARG A O 1
ATOM 911 N N . HIS A 1 127 ? 4.078 1.016 7.144 1.00 98.12 127 HIS A N 1
ATOM 912 C CA . HIS A 1 127 ? 2.646 0.726 7.041 1.00 98.12 127 HIS A CA 1
ATOM 913 C C . HIS A 1 127 ? 2.269 -0.563 7.792 1.00 98.12 127 HIS A C 1
ATOM 915 O O . HIS A 1 127 ? 1.376 -0.542 8.640 1.00 98.12 127 HIS A O 1
ATOM 921 N N . ALA A 1 128 ? 3.029 -1.646 7.613 1.00 97.31 128 ALA A N 1
ATOM 922 C CA . ALA A 1 128 ? 2.823 -2.894 8.346 1.00 97.31 128 ALA A CA 1
ATOM 923 C C . ALA A 1 128 ? 2.993 -2.727 9.870 1.00 97.31 128 ALA A C 1
ATOM 925 O O . ALA A 1 128 ? 2.299 -3.376 10.658 1.00 97.31 128 ALA A O 1
ATOM 926 N N . ALA A 1 129 ? 3.906 -1.858 10.316 1.00 98.12 129 ALA A N 1
ATOM 927 C CA . ALA A 1 129 ? 4.073 -1.543 11.735 1.00 98.12 129 ALA A CA 1
ATOM 928 C C . ALA A 1 129 ? 2.879 -0.756 12.306 1.00 98.12 129 ALA A C 1
ATOM 930 O O . ALA A 1 129 ? 2.457 -1.027 13.437 1.00 98.12 129 ALA A O 1
ATOM 931 N N . VAL A 1 130 ? 2.305 0.169 11.529 1.00 98.00 130 VAL A N 1
ATOM 932 C CA . VAL A 1 130 ? 1.063 0.870 11.891 1.00 98.00 130 VAL A CA 1
ATOM 933 C C . VAL A 1 130 ? -0.078 -0.127 12.035 1.00 98.00 130 VAL A C 1
ATOM 935 O O . VAL A 1 130 ? -0.687 -0.184 13.103 1.00 98.00 130 VAL A O 1
ATOM 938 N N . LEU A 1 131 ? -0.297 -0.982 11.029 1.00 97.81 131 LEU A N 1
ATOM 939 C CA . LEU A 1 131 ? -1.347 -2.001 11.071 1.00 97.81 131 LEU A CA 1
ATOM 940 C C . LEU A 1 131 ? -1.199 -2.923 12.279 1.00 97.81 131 LEU A C 1
ATOM 942 O O . LEU A 1 131 ? -2.166 -3.148 13.002 1.00 97.81 131 LEU A O 1
ATOM 946 N N . ARG A 1 132 ? 0.018 -3.373 12.594 1.00 97.12 132 ARG A N 1
ATOM 947 C CA . ARG A 1 132 ? 0.282 -4.173 13.801 1.00 97.12 132 ARG A CA 1
ATOM 948 C C . ARG A 1 132 ? -0.068 -3.440 15.099 1.00 97.12 132 ARG A C 1
ATOM 950 O O . ARG A 1 132 ? -0.412 -4.079 16.089 1.00 97.12 132 ARG A O 1
ATOM 957 N N . THR A 1 133 ? 0.053 -2.116 15.116 1.00 96.56 133 THR A N 1
ATOM 958 C CA . THR A 1 133 ? -0.252 -1.288 16.287 1.00 96.56 133 THR A CA 1
ATOM 959 C C . THR A 1 133 ? -1.756 -1.122 16.470 1.00 96.56 133 THR A C 1
ATOM 961 O O . THR A 1 133 ? -2.256 -1.359 17.568 1.00 96.56 133 THR A O 1
ATOM 964 N N . VAL A 1 134 ? -2.485 -0.780 15.405 1.00 97.06 134 VAL A N 1
ATOM 965 C CA . VAL A 1 134 ? -3.945 -0.585 15.468 1.00 97.06 134 VAL A CA 1
ATOM 966 C C . VAL A 1 134 ? -4.716 -1.904 15.602 1.00 97.06 134 VAL A C 1
ATOM 968 O O . VAL A 1 134 ? -5.773 -1.924 16.229 1.00 97.06 134 VAL A O 1
ATOM 971 N N . SER A 1 135 ? -4.145 -3.015 15.118 1.00 96.69 135 SER A N 1
ATOM 972 C CA . SER A 1 135 ? -4.710 -4.374 15.217 1.00 96.69 135 SER A CA 1
ATOM 973 C C . SER A 1 135 ? -4.542 -5.022 16.594 1.00 96.69 135 SER A C 1
ATOM 975 O O . SER A 1 135 ? -4.856 -6.199 16.765 1.00 96.69 135 SER A O 1
ATOM 977 N N . ARG A 1 136 ? -3.991 -4.315 17.588 1.00 95.38 136 ARG A N 1
ATOM 978 C CA . ARG A 1 136 ? -3.851 -4.886 18.932 1.00 95.38 136 ARG A CA 1
ATOM 979 C C . ARG A 1 136 ? -5.241 -5.161 19.521 1.00 95.38 136 ARG A C 1
ATOM 981 O O . ARG A 1 136 ? -6.048 -4.227 19.555 1.00 95.38 136 ARG A O 1
ATOM 988 N N . PRO A 1 137 ? -5.499 -6.371 20.058 1.00 93.12 137 PRO A N 1
ATOM 989 C CA . PRO A 1 137 ? -6.806 -6.772 20.583 1.00 93.12 137 PRO A CA 1
ATOM 990 C C . PRO A 1 137 ? -7.066 -6.191 21.986 1.00 93.12 137 PRO A C 1
ATOM 992 O O . PRO A 1 137 ? -7.420 -6.896 22.926 1.00 93.12 137 PRO A O 1
ATOM 995 N N . ARG A 1 138 ? -6.826 -4.890 22.148 1.00 93.94 138 ARG A N 1
ATOM 996 C CA . ARG A 1 138 ? -6.977 -4.139 23.396 1.00 93.94 138 ARG A CA 1
ATOM 997 C C . ARG A 1 138 ? -7.653 -2.814 23.108 1.00 93.94 138 ARG A C 1
ATOM 999 O O . ARG A 1 138 ? -7.377 -2.239 22.058 1.00 93.94 138 ARG A O 1
ATOM 1006 N N . LEU A 1 139 ? -8.456 -2.310 24.035 1.00 93.81 139 LEU A N 1
ATOM 1007 C CA . LEU A 1 139 ? -9.129 -1.010 23.954 1.00 93.81 139 LEU A CA 1
ATOM 1008 C C . LEU A 1 139 ? -9.277 -0.442 25.371 1.00 93.81 139 LEU A C 1
ATOM 1010 O O . LEU A 1 139 ? -9.524 -1.208 26.300 1.00 93.81 139 LEU A O 1
ATOM 1014 N N . GLY A 1 140 ? -9.055 0.857 25.583 1.00 90.88 140 GLY A N 1
ATOM 1015 C CA . GLY A 1 140 ? -9.117 1.459 26.922 1.00 90.88 140 GLY A CA 1
ATOM 1016 C C . GLY A 1 140 ? -8.128 0.848 27.923 1.00 90.88 140 GLY A C 1
ATOM 1017 O O . GLY A 1 140 ? -8.369 0.838 29.125 1.00 90.88 140 GLY A O 1
ATOM 1018 N N . GLY A 1 141 ? -7.032 0.257 27.438 1.00 92.50 141 GLY A N 1
ATOM 1019 C CA . GLY A 1 141 ? -6.045 -0.427 28.276 1.00 92.50 141 GLY A CA 1
ATOM 1020 C C . GLY A 1 141 ? -6.428 -1.840 28.738 1.00 92.50 141 GLY A C 1
ATOM 1021 O O . GLY A 1 141 ? -5.596 -2.489 29.374 1.00 92.50 141 GLY A O 1
ATOM 1022 N N . VAL A 1 142 ? -7.597 -2.370 28.376 1.00 94.44 142 VAL A N 1
ATOM 1023 C CA . VAL A 1 142 ? -8.002 -3.759 28.673 1.00 94.44 142 VAL A CA 1
ATOM 1024 C C . VAL A 1 142 ? -8.036 -4.609 27.406 1.00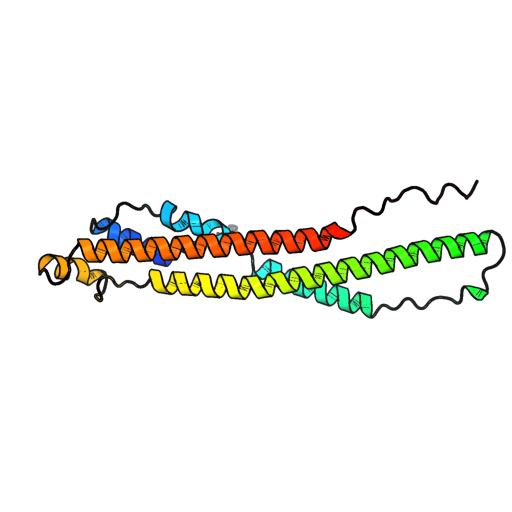 94.44 142 VAL A C 1
ATOM 1026 O O . VAL A 1 142 ? -8.029 -4.075 26.298 1.00 94.44 142 VAL A O 1
ATOM 1029 N N . ASP A 1 143 ? -8.025 -5.931 27.558 1.00 95.00 143 ASP A N 1
ATOM 1030 C CA . ASP A 1 143 ? -8.250 -6.845 26.435 1.00 95.00 143 ASP A CA 1
ATOM 1031 C C . ASP A 1 143 ? -9.688 -6.717 25.926 1.00 95.00 143 ASP A C 1
ATOM 1033 O O . ASP A 1 143 ? -10.607 -6.445 26.700 1.00 95.00 143 ASP A O 1
ATOM 1037 N N . LEU A 1 144 ? -9.878 -6.902 24.619 1.00 92.88 144 LEU A N 1
ATOM 1038 C CA . LEU A 1 144 ? -11.167 -6.702 23.946 1.00 92.88 144 LEU A CA 1
ATOM 1039 C C . LEU A 1 144 ? -12.305 -7.523 24.584 1.00 92.88 144 LEU A C 1
ATOM 1041 O O . LEU A 1 144 ? -13.404 -7.006 24.772 1.00 92.88 144 LEU A O 1
ATOM 1045 N N . ASP A 1 145 ? -12.006 -8.741 25.037 1.00 93.38 145 ASP A N 1
ATOM 1046 C CA . ASP A 1 145 ? -12.962 -9.633 25.708 1.00 93.38 145 ASP A CA 1
ATOM 1047 C C . ASP A 1 145 ? -13.413 -9.117 27.090 1.00 93.38 145 ASP A C 1
ATOM 1049 O O . ASP A 1 145 ? -14.477 -9.488 27.587 1.00 93.38 145 ASP A O 1
ATOM 1053 N N . ALA A 1 146 ? -12.624 -8.243 27.723 1.00 94.94 146 ALA A N 1
ATOM 1054 C CA . ALA A 1 146 ? -12.926 -7.644 29.024 1.00 94.94 146 ALA A CA 1
ATOM 1055 C C . ALA A 1 146 ? -13.674 -6.303 28.916 1.00 94.94 146 ALA A C 1
ATOM 1057 O O . ALA A 1 146 ? -14.201 -5.814 29.920 1.00 94.94 146 ALA A O 1
ATOM 1058 N N . VAL A 1 147 ? -13.761 -5.717 27.715 1.00 94.94 147 VAL A N 1
ATOM 1059 C CA . VAL A 1 147 ? -14.433 -4.430 27.472 1.00 94.94 147 VAL A CA 1
ATOM 1060 C C . VAL A 1 147 ? -15.900 -4.434 27.931 1.00 94.94 147 VAL A C 1
ATOM 1062 O O . VAL A 1 147 ? -16.279 -3.489 28.625 1.00 94.94 147 VAL A O 1
ATOM 1065 N N . PRO A 1 148 ? -16.731 -5.467 27.663 1.00 94.69 148 PRO A N 1
ATOM 1066 C CA . PRO A 1 148 ? -18.118 -5.486 28.140 1.00 94.69 148 PRO A CA 1
ATOM 1067 C C . PRO A 1 148 ? -18.227 -5.389 29.664 1.00 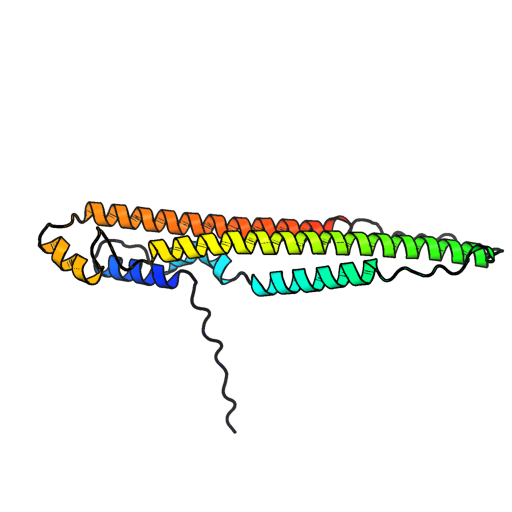94.69 148 PRO A C 1
ATOM 1069 O O . PRO A 1 148 ? -19.042 -4.637 30.194 1.00 94.69 148 PRO A O 1
ATOM 1072 N N . ALA A 1 149 ? -17.388 -6.137 30.386 1.00 95.00 149 ALA A N 1
ATOM 1073 C CA . ALA A 1 149 ? -17.385 -6.133 31.845 1.00 95.00 149 ALA A CA 1
ATOM 1074 C C . ALA A 1 149 ? -16.917 -4.782 32.407 1.00 95.00 149 ALA A C 1
ATOM 1076 O O . ALA A 1 149 ? -17.485 -4.294 33.383 1.00 95.00 149 ALA A O 1
ATOM 1077 N N . ALA A 1 150 ? -15.915 -4.168 31.775 1.00 94.06 150 ALA A N 1
ATOM 1078 C CA . ALA A 1 150 ? -15.389 -2.863 32.159 1.00 94.06 150 ALA A CA 1
ATOM 1079 C C . ALA A 1 150 ? -16.371 -1.708 31.875 1.00 94.06 150 ALA A C 1
ATOM 1081 O O . ALA A 1 150 ? -16.461 -0.777 32.673 1.00 94.06 150 ALA A O 1
ATOM 1082 N N . LEU A 1 151 ? -17.152 -1.792 30.793 1.00 94.00 151 LEU A N 1
ATOM 1083 C CA . LEU A 1 151 ? -18.254 -0.866 30.515 1.00 94.00 151 LEU A CA 1
ATOM 1084 C C . LEU A 1 151 ? -19.377 -1.010 31.550 1.00 94.00 151 LEU A C 1
ATOM 1086 O O . LEU A 1 151 ? -19.838 -0.020 32.110 1.00 94.00 151 LEU A O 1
ATOM 1090 N N . ASN A 1 152 ? -19.779 -2.246 31.859 1.00 94.56 152 ASN A N 1
ATOM 1091 C CA . ASN A 1 152 ? -20.848 -2.514 32.826 1.00 94.56 152 ASN A CA 1
ATOM 1092 C C . ASN A 1 152 ? -20.491 -2.080 34.256 1.00 94.56 152 ASN A C 1
ATOM 1094 O O . ASN A 1 152 ? -21.378 -1.711 35.023 1.00 94.56 152 ASN A O 1
ATOM 1098 N N . SER A 1 153 ? -19.210 -2.131 34.629 1.00 95.62 153 SER A N 1
ATOM 1099 C CA . SER A 1 153 ? -18.734 -1.673 35.940 1.00 95.62 153 SER A CA 1
ATOM 1100 C C . SER A 1 153 ? -18.474 -0.164 36.010 1.00 95.62 153 SER A C 1
ATOM 1102 O O . SER A 1 153 ? -18.187 0.343 37.093 1.00 95.62 153 SER A O 1
ATOM 1104 N N . GLY A 1 154 ? -18.558 0.553 34.881 1.00 93.62 154 GLY A N 1
ATOM 1105 C CA . GLY A 1 154 ? -18.198 1.969 34.780 1.00 93.62 154 GLY A CA 1
ATOM 1106 C C . GLY A 1 154 ? -16.693 2.239 34.880 1.00 93.62 154 GLY A C 1
ATOM 1107 O O . GLY A 1 154 ? -16.292 3.385 35.061 1.00 93.62 154 GLY A O 1
ATOM 1108 N N . ALA A 1 155 ? -15.850 1.204 34.780 1.00 94.00 155 ALA A N 1
ATOM 1109 C CA . ALA A 1 155 ? -14.394 1.349 34.772 1.00 94.00 155 ALA A CA 1
ATOM 1110 C C . ALA A 1 155 ? -13.872 1.985 33.473 1.00 94.00 155 ALA A C 1
ATOM 1112 O O . ALA A 1 155 ? -12.770 2.531 33.461 1.00 94.00 155 ALA A O 1
ATOM 1113 N N . LEU A 1 156 ? -14.656 1.904 32.394 1.00 95.88 156 LEU A N 1
ATOM 1114 C CA . LEU A 1 156 ? -14.398 2.560 31.115 1.00 95.88 156 LEU A CA 1
ATOM 1115 C C . LEU A 1 156 ? -15.622 3.361 30.681 1.00 95.88 156 LEU A C 1
ATOM 1117 O O . LEU A 1 156 ? -16.756 2.909 30.849 1.00 95.88 156 LEU A O 1
ATOM 1121 N N . ASP A 1 157 ? -15.376 4.517 30.070 1.00 96.00 157 ASP A N 1
ATOM 1122 C CA . ASP A 1 157 ? -16.408 5.320 29.427 1.00 96.00 157 ASP A CA 1
ATOM 1123 C C . ASP A 1 157 ? -16.535 4.966 27.939 1.00 96.00 157 ASP A C 1
ATOM 1125 O O . ASP A 1 157 ? -15.549 4.853 27.209 1.00 96.00 157 ASP A O 1
ATOM 1129 N N . ALA A 1 158 ? -17.769 4.808 27.459 1.00 94.81 158 ALA A N 1
ATOM 1130 C CA . ALA A 1 1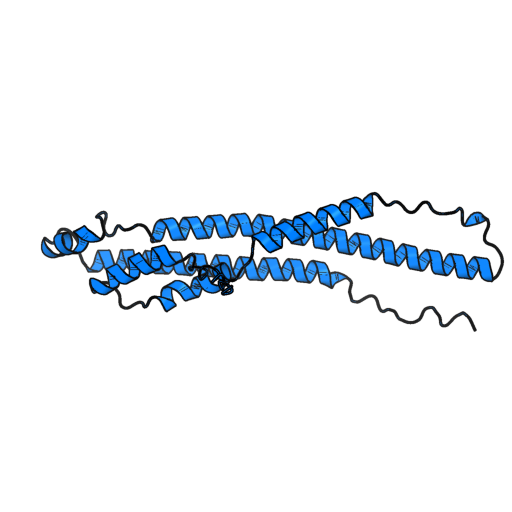58 ? -18.014 4.451 26.065 1.00 94.81 158 ALA A CA 1
ATOM 1131 C C . ALA A 1 158 ? -17.631 5.578 25.089 1.00 94.81 158 ALA A C 1
ATOM 1133 O O . ALA A 1 158 ? -17.331 5.296 23.932 1.00 94.81 158 ALA A O 1
ATOM 1134 N N . GLY A 1 159 ? -17.669 6.845 25.508 1.00 96.12 159 GLY A N 1
ATOM 1135 C CA . GLY A 1 159 ? -17.193 7.978 24.714 1.00 96.12 159 GLY A CA 1
ATOM 1136 C C . GLY A 1 159 ? -15.683 7.923 24.499 1.00 96.12 159 GLY A C 1
ATOM 1137 O O . GLY A 1 159 ? -15.234 8.016 23.357 1.00 96.12 159 GLY A O 1
ATOM 1138 N N . ASP A 1 160 ? -14.919 7.663 25.560 1.00 96.06 160 ASP A N 1
ATOM 1139 C CA . ASP A 1 160 ? -13.459 7.517 25.489 1.00 96.06 160 ASP A CA 1
ATOM 1140 C C . ASP A 1 160 ? -13.037 6.359 24.573 1.00 96.06 160 ASP A C 1
ATOM 1142 O O . ASP A 1 160 ? -12.154 6.515 23.726 1.00 96.06 160 ASP A O 1
ATOM 1146 N N . LEU A 1 161 ? -13.714 5.207 24.667 1.00 96.31 161 LEU A N 1
ATOM 1147 C CA . LEU A 1 161 ? -13.440 4.066 23.785 1.00 96.31 161 LEU A CA 1
ATOM 1148 C C . LEU A 1 161 ? -13.747 4.380 22.316 1.00 96.31 161 LEU A C 1
ATOM 1150 O O . LEU A 1 161 ? -13.007 3.954 21.428 1.00 96.31 161 LEU A O 1
ATOM 1154 N N . ARG A 1 162 ? -14.817 5.140 22.044 1.00 97.12 162 ARG A N 1
ATOM 1155 C CA . ARG A 1 162 ? -15.136 5.604 20.685 1.00 97.12 162 ARG A CA 1
ATOM 1156 C C . ARG A 1 162 ? -14.083 6.570 20.158 1.00 97.12 162 ARG A C 1
ATOM 1158 O O . ARG A 1 162 ? -13.707 6.459 18.995 1.00 97.12 162 ARG A O 1
ATOM 1165 N N . ALA A 1 163 ? -13.589 7.477 20.997 1.00 96.94 163 ALA A N 1
ATOM 1166 C CA . ALA A 1 163 ? -12.527 8.406 20.625 1.00 96.94 163 ALA A CA 1
ATOM 1167 C C . ALA A 1 163 ? -11.215 7.670 20.306 1.00 96.94 163 ALA A C 1
ATOM 1169 O O . ALA A 1 163 ? -10.591 7.944 19.281 1.00 96.94 163 ALA A O 1
ATOM 1170 N N . GLU A 1 164 ? -10.824 6.686 21.124 1.00 97.06 164 GLU A N 1
ATOM 1171 C CA . GLU A 1 164 ? -9.652 5.846 20.847 1.00 97.06 164 GLU A CA 1
ATOM 1172 C C . GLU A 1 164 ? -9.813 5.068 19.533 1.00 97.06 164 GLU A C 1
ATOM 1174 O O . GLU A 1 164 ? -8.892 5.012 18.716 1.00 97.06 164 GLU A O 1
ATOM 1179 N N . LEU A 1 165 ? -10.990 4.482 19.304 1.00 97.00 165 LEU A N 1
ATOM 1180 C CA . LEU A 1 165 ? -11.295 3.738 18.086 1.00 97.00 165 LEU A CA 1
ATOM 1181 C C . LEU A 1 165 ? -11.238 4.625 16.838 1.00 97.00 165 LEU A C 1
ATOM 1183 O O . LEU A 1 165 ? -10.669 4.217 15.826 1.00 97.00 165 LEU A O 1
ATOM 1187 N N . HIS A 1 166 ? -11.780 5.840 16.923 1.00 97.19 166 HIS A N 1
ATOM 1188 C CA . HIS A 1 166 ? -11.707 6.824 15.849 1.00 97.19 166 HIS A CA 1
ATOM 1189 C C . HIS A 1 166 ? -10.255 7.202 15.538 1.00 97.19 166 HIS A C 1
ATOM 1191 O O . HIS A 1 166 ? -9.842 7.125 14.387 1.00 97.19 166 HIS A O 1
ATOM 1197 N N . ALA A 1 167 ? -9.434 7.454 16.563 1.00 97.56 167 ALA A N 1
ATOM 1198 C CA . ALA A 1 167 ? -8.013 7.737 16.372 1.00 97.56 167 ALA A CA 1
ATOM 1199 C C . ALA A 1 167 ? -7.258 6.577 15.695 1.00 97.56 167 ALA A C 1
ATOM 1201 O O . ALA A 1 167 ? -6.356 6.804 14.887 1.00 97.56 167 ALA A O 1
ATOM 1202 N N . ARG A 1 168 ? -7.617 5.319 15.991 1.00 97.62 168 ARG A N 1
ATOM 1203 C CA . ARG A 1 168 ? -7.041 4.151 15.302 1.00 97.62 168 ARG A CA 1
ATOM 1204 C C . ARG A 1 168 ? -7.461 4.075 13.839 1.00 97.62 168 ARG A C 1
ATOM 1206 O O . ARG A 1 168 ? -6.617 3.748 13.007 1.00 97.62 168 ARG A O 1
ATOM 1213 N N . LEU A 1 169 ? -8.731 4.353 13.541 1.00 97.94 169 LEU A N 1
ATOM 1214 C CA . LEU A 1 169 ? -9.252 4.395 12.174 1.00 97.94 169 LEU A CA 1
ATOM 1215 C C . LEU A 1 169 ? -8.538 5.473 11.356 1.00 97.94 169 LEU A C 1
ATOM 1217 O O . LEU A 1 169 ? -7.978 5.149 10.313 1.00 97.94 169 LEU A O 1
ATOM 1221 N N . ASP A 1 170 ? -8.449 6.696 11.877 1.00 98.19 170 ASP A N 1
ATOM 1222 C CA . ASP A 1 170 ? -7.774 7.814 11.209 1.00 98.19 170 ASP A CA 1
ATOM 1223 C C . ASP A 1 170 ? -6.290 7.515 10.962 1.00 98.19 170 ASP A C 1
ATOM 1225 O O . ASP A 1 170 ? -5.743 7.796 9.891 1.00 98.19 170 ASP A O 1
ATOM 1229 N N . PHE A 1 171 ? -5.618 6.910 11.948 1.00 98.00 171 PHE A N 1
ATOM 1230 C CA . PHE A 1 171 ? -4.209 6.553 11.822 1.00 98.00 171 PHE A CA 1
ATOM 1231 C C . PHE A 1 171 ? -3.982 5.450 10.781 1.00 98.00 171 PHE A C 1
ATOM 1233 O O . PHE A 1 171 ? -3.036 5.534 9.993 1.00 98.00 171 PHE A O 1
ATOM 1240 N N . ALA A 1 172 ? -4.853 4.437 10.747 1.00 98.00 172 ALA A N 1
ATOM 1241 C CA . ALA A 1 172 ? -4.809 3.384 9.740 1.00 98.00 172 ALA A CA 1
ATOM 1242 C C . ALA A 1 172 ? -5.101 3.939 8.338 1.00 98.00 172 ALA A C 1
ATOM 1244 O O . ALA A 1 172 ? -4.319 3.696 7.420 1.00 98.00 172 ALA A O 1
ATOM 1245 N N . GLU A 1 173 ? -6.158 4.739 8.178 1.00 98.06 173 GLU A N 1
ATOM 1246 C CA . GLU A 1 173 ? -6.520 5.357 6.900 1.00 98.06 173 GLU A CA 1
ATOM 1247 C C . GLU A 1 173 ? -5.383 6.230 6.365 1.00 98.06 173 GLU A C 1
ATOM 1249 O O . GLU A 1 173 ? -4.965 6.064 5.217 1.00 98.06 173 GLU A O 1
ATOM 1254 N N . THR A 1 174 ? -4.803 7.080 7.217 1.00 98.31 174 THR A N 1
ATOM 1255 C CA . THR A 1 174 ? -3.650 7.916 6.856 1.00 98.31 174 THR A CA 1
ATOM 1256 C C . THR A 1 174 ? -2.461 7.064 6.417 1.00 98.31 174 THR A C 1
ATOM 1258 O O . THR A 1 174 ? -1.827 7.357 5.404 1.00 98.31 174 THR A O 1
ATOM 1261 N N . ALA A 1 175 ? -2.151 5.982 7.138 1.00 98.06 175 ALA A N 1
ATOM 1262 C CA . ALA A 1 175 ? -1.054 5.093 6.768 1.00 98.06 175 ALA A CA 1
ATOM 1263 C C . ALA A 1 175 ? -1.303 4.371 5.435 1.00 98.06 175 ALA A C 1
ATOM 1265 O O . ALA A 1 175 ? -0.364 4.196 4.659 1.00 98.06 175 ALA A O 1
ATOM 1266 N N . GLY A 1 176 ? -2.547 3.967 5.161 1.00 98.00 176 GLY A N 1
ATOM 1267 C CA . GLY A 1 176 ? -2.947 3.389 3.877 1.00 98.00 176 GLY A CA 1
ATOM 1268 C C . GLY A 1 176 ? -2.786 4.380 2.727 1.00 98.00 176 GLY A C 1
ATOM 1269 O O . GLY A 1 176 ? -2.112 4.072 1.746 1.00 98.00 176 GLY A O 1
ATOM 1270 N N . ALA A 1 177 ? -3.304 5.599 2.891 1.00 97.88 177 ALA A N 1
ATOM 1271 C CA . ALA A 1 177 ? -3.201 6.661 1.894 1.00 97.88 177 ALA A CA 1
ATOM 1272 C C . ALA A 1 177 ? -1.741 7.033 1.582 1.00 97.88 177 ALA A C 1
ATOM 1274 O O . ALA A 1 177 ? -1.366 7.115 0.416 1.00 97.88 177 ALA A O 1
ATOM 1275 N N . VAL A 1 178 ? -0.898 7.187 2.609 1.00 98.06 178 VAL A N 1
ATOM 1276 C CA . VAL A 1 178 ? 0.535 7.485 2.436 1.00 98.06 178 VAL A CA 1
ATOM 1277 C C . VAL A 1 178 ? 1.263 6.351 1.711 1.00 98.06 178 VAL A C 1
ATOM 1279 O O . VAL A 1 178 ? 2.111 6.611 0.860 1.00 98.06 178 VAL A O 1
ATOM 1282 N N . ALA A 1 179 ? 0.950 5.091 2.027 1.00 98.00 179 ALA A N 1
ATOM 1283 C CA . ALA A 1 179 ? 1.552 3.952 1.340 1.00 98.00 179 ALA A CA 1
ATOM 1284 C C . ALA A 1 179 ? 1.111 3.872 -0.131 1.00 98.00 179 ALA A C 1
ATOM 1286 O O . ALA A 1 179 ? 1.947 3.646 -1.004 1.00 98.00 179 ALA A O 1
ATOM 1287 N N . ALA A 1 180 ? -0.175 4.097 -0.407 1.00 97.81 180 ALA A N 1
ATOM 1288 C CA . ALA A 1 180 ? -0.720 4.115 -1.761 1.00 97.81 180 ALA A CA 1
ATOM 1289 C C . ALA A 1 180 ? -0.102 5.228 -2.622 1.00 97.81 180 ALA A C 1
ATOM 1291 O O . ALA A 1 180 ? 0.307 4.971 -3.754 1.00 97.81 180 ALA A O 1
ATOM 1292 N N . ASP A 1 181 ? 0.020 6.439 -2.074 1.00 98.25 181 ASP A N 1
ATOM 1293 C CA . ASP A 1 181 ? 0.653 7.570 -2.756 1.00 98.25 181 ASP A CA 1
ATOM 1294 C C . ASP A 1 181 ? 2.132 7.288 -3.053 1.00 98.25 181 ASP A C 1
ATOM 1296 O O . ASP A 1 181 ? 2.588 7.449 -4.182 1.00 98.25 181 ASP A O 1
ATOM 1300 N N . ALA A 1 182 ? 2.868 6.740 -2.081 1.00 97.88 182 ALA A N 1
ATOM 1301 C CA . ALA A 1 182 ? 4.261 6.355 -2.285 1.00 97.88 182 ALA A CA 1
ATOM 1302 C C . ALA A 1 182 ? 4.429 5.307 -3.399 1.00 97.88 182 ALA A C 1
ATOM 1304 O O . ALA A 1 182 ? 5.356 5.421 -4.200 1.00 97.88 182 ALA A O 1
ATOM 1305 N N . ILE A 1 183 ? 3.535 4.310 -3.478 1.00 97.81 183 ILE A N 1
ATOM 1306 C CA . ILE A 1 183 ? 3.516 3.333 -4.580 1.00 97.81 183 ILE A CA 1
ATOM 1307 C C . ILE A 1 183 ? 3.306 4.051 -5.916 1.00 97.81 183 ILE A C 1
ATOM 1309 O O . ILE A 1 183 ? 4.069 3.825 -6.855 1.00 97.81 183 ILE A O 1
ATOM 1313 N N . ALA A 1 184 ? 2.301 4.924 -6.005 1.00 97.31 184 ALA A N 1
ATOM 1314 C CA . ALA A 1 184 ? 1.980 5.636 -7.238 1.00 97.31 184 ALA A CA 1
ATOM 1315 C C . ALA A 1 184 ? 3.143 6.523 -7.713 1.00 97.31 184 ALA A C 1
ATOM 1317 O O . ALA A 1 184 ? 3.532 6.453 -8.881 1.00 97.31 184 ALA A O 1
ATOM 1318 N N . VAL A 1 185 ? 3.737 7.302 -6.805 1.00 97.12 185 VAL A N 1
ATOM 1319 C CA . VAL A 1 185 ? 4.881 8.178 -7.093 1.00 97.12 185 VAL A CA 1
ATOM 1320 C C . VAL A 1 185 ? 6.090 7.365 -7.548 1.00 97.12 185 VAL A C 1
ATOM 1322 O O . VAL A 1 185 ? 6.650 7.644 -8.607 1.00 97.12 185 VAL A O 1
ATOM 1325 N N . ALA A 1 186 ? 6.457 6.312 -6.815 1.00 95.44 186 ALA A N 1
ATOM 1326 C CA . ALA A 1 186 ? 7.605 5.479 -7.163 1.00 95.44 186 ALA A CA 1
ATOM 1327 C C . ALA A 1 186 ? 7.431 4.793 -8.530 1.00 95.44 186 ALA A C 1
ATOM 1329 O O . ALA A 1 186 ? 8.369 4.731 -9.325 1.00 95.44 186 ALA A O 1
ATOM 1330 N N . LEU A 1 187 ? 6.225 4.309 -8.849 1.00 95.19 187 LEU A N 1
ATOM 1331 C CA . LEU A 1 187 ? 5.940 3.721 -10.159 1.00 95.19 187 LEU A CA 1
ATOM 1332 C C . LEU A 1 187 ? 5.971 4.761 -11.286 1.00 95.19 187 LEU A C 1
ATOM 1334 O O . LEU A 1 187 ? 6.452 4.451 -12.378 1.00 95.19 187 LEU A O 1
ATOM 1338 N N . ALA A 1 188 ? 5.514 5.989 -11.033 1.00 94.88 188 ALA A N 1
ATOM 1339 C CA . ALA A 1 188 ? 5.605 7.085 -11.994 1.00 94.88 188 ALA A CA 1
ATOM 1340 C C . ALA A 1 188 ? 7.064 7.486 -12.273 1.00 94.88 188 ALA A C 1
ATOM 1342 O O . ALA A 1 188 ? 7.432 7.689 -13.430 1.00 94.88 188 ALA A O 1
ATOM 1343 N N . GLU A 1 189 ? 7.916 7.532 -11.246 1.00 92.94 189 GLU A N 1
ATOM 1344 C CA . GLU A 1 189 ? 9.354 7.787 -11.400 1.00 92.94 189 GLU A CA 1
ATOM 1345 C C . GLU A 1 189 ? 10.041 6.693 -12.223 1.00 92.94 189 GLU A C 1
ATOM 1347 O O . GLU A 1 189 ? 10.806 6.991 -13.144 1.00 92.94 189 GLU A O 1
ATOM 1352 N N . VAL A 1 190 ? 9.725 5.422 -11.948 1.00 94.50 190 VAL A N 1
ATOM 1353 C CA . VAL A 1 190 ? 10.223 4.293 -12.744 1.00 94.50 190 VAL A CA 1
ATOM 1354 C C . VAL A 1 190 ? 9.761 4.418 -14.194 1.00 94.50 190 VAL A C 1
ATOM 1356 O O . VAL A 1 190 ? 10.584 4.320 -15.103 1.00 94.50 190 VAL A O 1
ATOM 1359 N N . ALA A 1 191 ? 8.475 4.683 -14.434 1.00 93.25 191 ALA A N 1
ATOM 1360 C CA . ALA A 1 191 ? 7.943 4.859 -15.782 1.00 93.25 191 ALA A CA 1
ATOM 1361 C C . ALA A 1 191 ? 8.649 6.005 -16.528 1.00 93.25 191 ALA A C 1
ATOM 1363 O O . ALA A 1 191 ? 9.101 5.808 -17.658 1.00 93.25 191 ALA A O 1
ATOM 1364 N N . SER A 1 192 ? 8.828 7.155 -15.870 1.00 91.12 192 SER A N 1
ATOM 1365 C CA . SER A 1 192 ? 9.540 8.310 -16.422 1.00 91.12 192 SER A CA 1
ATOM 1366 C C . SER A 1 192 ? 10.989 7.975 -16.782 1.00 91.12 192 SER A C 1
ATOM 1368 O O . SER A 1 192 ? 11.479 8.388 -17.833 1.00 91.12 192 SER A O 1
ATOM 1370 N N . ALA A 1 193 ? 11.687 7.212 -15.938 1.00 90.19 193 ALA A N 1
ATOM 1371 C CA . ALA A 1 193 ? 13.064 6.799 -16.198 1.00 90.19 193 ALA A CA 1
ATOM 1372 C C . ALA A 1 193 ? 13.185 5.898 -17.439 1.00 90.19 193 ALA A C 1
ATOM 1374 O O . ALA A 1 193 ? 14.199 5.939 -18.138 1.00 90.19 193 ALA A O 1
ATOM 1375 N N . TRP A 1 194 ? 12.153 5.106 -17.742 1.00 89.50 194 TRP A N 1
ATOM 1376 C CA . TRP A 1 194 ? 12.112 4.244 -18.925 1.00 89.50 194 TRP A CA 1
ATOM 1377 C C . TRP A 1 194 ? 11.652 4.968 -20.202 1.00 89.50 194 TRP A C 1
ATOM 1379 O O . TRP A 1 194 ? 12.018 4.538 -21.307 1.00 89.50 194 TRP A O 1
ATOM 1389 N N . SER A 1 195 ? 10.902 6.068 -20.070 1.00 85.19 195 SER A N 1
ATOM 1390 C CA . SER A 1 195 ? 10.350 6.844 -21.189 1.00 85.19 195 SER A CA 1
ATOM 1391 C C . SER A 1 195 ? 11.196 8.042 -21.632 1.00 85.19 195 SER A C 1
ATOM 1393 O O . SER A 1 195 ? 11.009 8.495 -22.757 1.00 85.19 195 SER A O 1
ATOM 1395 N N . ALA A 1 196 ? 12.125 8.535 -20.804 1.00 70.12 196 ALA A N 1
ATOM 1396 C CA . ALA A 1 196 ? 12.855 9.799 -21.004 1.00 70.12 196 ALA A CA 1
ATOM 1397 C C . ALA A 1 196 ? 13.653 9.949 -22.324 1.00 70.12 196 ALA A C 1
ATOM 1399 O O . ALA A 1 196 ? 14.123 11.041 -22.609 1.00 70.12 196 ALA A O 1
ATOM 1400 N N . ASP A 1 197 ? 13.780 8.899 -23.141 1.00 59.94 197 ASP A N 1
ATOM 1401 C CA . ASP A 1 197 ? 14.562 8.896 -24.389 1.00 59.94 197 ASP A CA 1
ATOM 1402 C C . ASP A 1 197 ? 13.790 8.324 -25.603 1.00 59.94 197 ASP A C 1
ATOM 1404 O O . ASP A 1 197 ? 14.398 7.961 -26.610 1.00 59.94 197 ASP A O 1
ATOM 1408 N N . ALA A 1 198 ? 12.458 8.192 -25.533 1.00 55.53 198 ALA A N 1
ATOM 1409 C CA . ALA A 1 198 ? 11.654 7.670 -26.651 1.00 55.53 198 ALA A CA 1
ATOM 1410 C C . ALA A 1 198 ? 11.458 8.670 -27.817 1.00 55.53 198 ALA A C 1
ATOM 1412 O O . ALA A 1 198 ? 10.974 8.268 -28.869 1.00 55.53 198 ALA A O 1
ATOM 1413 N N . GLU A 1 199 ? 11.850 9.939 -27.653 1.00 47.78 199 GLU A N 1
ATOM 1414 C CA . GLU A 1 199 ? 11.657 11.026 -28.636 1.00 47.78 199 GLU A CA 1
ATOM 1415 C C . GLU A 1 199 ? 12.799 11.197 -29.653 1.00 47.78 199 GLU A C 1
ATOM 1417 O O . GLU A 1 199 ? 12.804 12.158 -30.418 1.00 47.78 199 GLU A O 1
ATOM 1422 N N . THR A 1 200 ? 13.777 10.288 -29.718 1.00 48.53 200 THR A N 1
ATOM 1423 C CA . THR A 1 200 ? 14.753 10.338 -30.823 1.00 48.53 200 THR A CA 1
ATOM 1424 C C . THR A 1 200 ? 14.150 9.680 -32.055 1.00 48.53 200 THR A C 1
ATOM 1426 O O . THR A 1 200 ? 14.280 8.478 -32.273 1.00 48.53 200 THR A O 1
ATOM 1429 N N . ASP A 1 201 ? 13.442 10.518 -32.811 1.00 43.94 201 ASP A N 1
ATOM 1430 C CA . ASP A 1 201 ? 13.024 10.328 -34.193 1.00 43.94 201 ASP A CA 1
ATOM 1431 C C . ASP A 1 201 ? 14.010 9.446 -34.963 1.00 43.94 201 ASP A C 1
ATOM 1433 O O . ASP A 1 201 ? 15.118 9.847 -35.332 1.00 43.94 201 ASP A O 1
ATOM 1437 N N . GLY A 1 202 ? 13.563 8.226 -35.245 1.00 40.88 202 GLY A N 1
ATOM 1438 C CA . GLY A 1 202 ? 14.085 7.419 -36.331 1.00 40.88 202 GLY A CA 1
ATOM 1439 C C . GLY A 1 202 ? 13.642 8.015 -37.661 1.00 40.88 202 GLY A C 1
ATOM 1440 O O . GLY A 1 202 ? 12.871 7.386 -38.377 1.00 40.88 202 GLY A O 1
ATOM 1441 N N . ASP A 1 203 ? 14.126 9.210 -37.994 1.00 34.31 203 ASP A N 1
ATOM 1442 C CA . ASP A 1 203 ? 13.910 9.819 -39.300 1.00 34.31 203 ASP A CA 1
ATOM 1443 C C . ASP A 1 203 ? 15.163 9.610 -40.166 1.00 34.31 203 ASP A C 1
ATOM 1445 O O . ASP A 1 203 ? 16.143 10.350 -40.148 1.00 34.31 203 ASP A O 1
ATOM 1449 N N . LEU A 1 204 ? 15.133 8.504 -40.912 1.00 41.72 204 LEU A N 1
ATOM 1450 C CA . LEU A 1 204 ? 15.531 8.478 -42.321 1.00 41.72 204 LEU A CA 1
ATOM 1451 C C . LEU A 1 204 ? 16.908 9.071 -42.710 1.00 41.72 204 LEU A C 1
ATOM 1453 O O . LEU A 1 204 ? 17.042 9.691 -43.761 1.00 41.72 204 LEU A O 1
ATOM 1457 N N . ALA A 1 205 ? 17.992 8.740 -42.006 1.00 39.28 205 ALA A N 1
ATOM 1458 C CA . ALA A 1 205 ? 19.356 8.963 -42.526 1.00 39.28 205 ALA A CA 1
ATOM 1459 C C . ALA A 1 205 ? 19.818 7.901 -43.561 1.00 39.28 205 ALA A C 1
ATOM 1461 O O . ALA A 1 205 ? 21.011 7.727 -43.800 1.00 39.28 205 ALA A O 1
ATOM 1462 N N . LEU A 1 206 ? 18.885 7.172 -44.191 1.00 42.56 206 LEU A N 1
ATOM 1463 C CA . LEU A 1 206 ? 19.151 6.313 -45.359 1.00 42.56 206 LEU A CA 1
ATOM 1464 C C . LEU A 1 206 ? 18.863 7.019 -46.698 1.00 42.56 206 LEU A C 1
ATOM 1466 O O . LEU A 1 206 ? 19.008 6.405 -47.755 1.00 42.56 206 LEU A O 1
ATOM 1470 N N . ALA A 1 207 ? 18.476 8.299 -46.677 1.00 37.75 207 ALA A N 1
ATOM 1471 C CA . ALA A 1 207 ? 18.168 9.060 -47.888 1.00 37.75 207 ALA A CA 1
ATOM 1472 C C . ALA A 1 207 ? 19.402 9.468 -48.727 1.00 37.75 207 ALA A C 1
ATOM 1474 O O . ALA A 1 207 ? 19.233 9.796 -49.896 1.00 37.75 207 ALA A O 1
ATOM 1475 N N . ASP A 1 208 ? 20.630 9.361 -48.202 1.00 36.88 208 ASP A N 1
ATOM 1476 C CA . ASP A 1 208 ? 21.855 9.831 -48.885 1.00 36.88 208 ASP A CA 1
ATOM 1477 C C . ASP A 1 208 ? 22.670 8.730 -49.604 1.00 36.88 208 ASP A C 1
ATOM 1479 O O . ASP A 1 208 ? 23.856 8.892 -49.898 1.00 36.88 208 ASP A O 1
ATOM 1483 N N . LEU A 1 209 ? 22.042 7.596 -49.936 1.00 36.59 209 LEU A N 1
ATOM 1484 C CA . LEU A 1 209 ? 22.642 6.544 -50.778 1.00 36.59 209 LEU A CA 1
ATOM 1485 C C . LEU A 1 209 ? 21.957 6.390 -52.149 1.00 36.59 209 LEU A C 1
ATOM 1487 O O . LEU A 1 209 ? 21.861 5.277 -52.673 1.00 36.59 209 LEU A O 1
ATOM 1491 N N . ARG A 1 210 ? 21.507 7.495 -52.755 1.00 34.34 210 ARG A N 1
ATOM 1492 C CA . ARG A 1 210 ? 21.100 7.538 -54.170 1.00 34.34 210 ARG A CA 1
ATOM 1493 C C . ARG A 1 210 ? 21.972 8.472 -54.994 1.00 34.34 210 ARG A C 1
ATOM 1495 O O . ARG A 1 210 ? 22.231 9.598 -54.530 1.00 34.34 210 ARG A O 1
#

pLDDT: mean 85.51, std 17.87, range [34.31, 98.31]

Secondary structure (DSSP, 8-state):
-------------TTHHHHHHHHHHHHTTS----HHHHHGGGHHHHH--HHHHHHHHHHHHHHHHHHHH-------GGG--HHHHHHHHHHHHHHHHHHHHHHHHHHHHHHHHHHHHHHHHHHHHHHHHHHHHHT-SEETTEEGGGHHHHHHTTSS-HHHHHHHHHHHHHHHHHHHHHHHHHHHHHHHHHHHHHHTTTT-----TTTT--

Foldseek 3Di:
DDDDDPPDPPLPFLLVLLLVLVVLCVVVVLDPDHSCLLRVLQVLVSPDDLVVLQVVLVVLVVVLVVLVVPDPPDDPLVPQDDPRSVVVVVVVVVVVVVSVVVSQLSVLLSVLSNVLSVVLVVLVVVLSVLSVVSSQQDFPRHGSVCVVVCVVVVVDDSVRRSVVNVVSSVSNSVSSNVSSVSNVVSVVSSVCSNCVPVPPDPPDPVPPPD

Sequence (210 aa):
MTASIHAEPESRSCAEGFVGVIAACRDLGLTGVVDDEVRRPHAPVDEFRLAALAADATRLRGLAERLAMSGTRAAPASDWSGRSGRAALGALTVVTGDVAQLRRRLSTGAAATSHAAEILEAVLGRHAAVLRTVSRPRLGGVDLDAVPAALNSGALDAGDLRAELHARLDFAETAGAVAADAIAVALAEVASAWSADAETDGDLALADLR

Radius of gyration: 28.98 Å; chains: 1; bounding box: 64×50×90 Å